Protein AF-A0A831TZ13-F1 (afdb_monomer)

Structure (mmCIF, N/CA/C/O backbone):
data_AF-A0A831TZ13-F1
#
_entry.id   AF-A0A831TZ13-F1
#
loop_
_atom_site.group_PDB
_atom_site.id
_atom_site.type_symbol
_atom_site.label_atom_id
_atom_site.label_alt_id
_atom_site.label_comp_id
_atom_site.label_asym_id
_atom_site.label_entity_id
_atom_site.label_seq_id
_atom_site.pdbx_PDB_ins_code
_atom_site.Cartn_x
_atom_site.Cartn_y
_atom_site.Cartn_z
_atom_site.occupancy
_atom_site.B_iso_or_equiv
_atom_site.auth_seq_id
_atom_site.auth_comp_id
_atom_site.auth_asym_id
_atom_site.auth_atom_id
_atom_site.pdbx_PDB_model_num
ATOM 1 N N . MET A 1 1 ? 38.517 44.666 -29.305 1.00 39.56 1 MET A N 1
ATOM 2 C CA . MET A 1 1 ? 38.404 43.295 -29.849 1.00 39.56 1 MET A CA 1
ATOM 3 C C . MET A 1 1 ? 38.072 42.347 -28.700 1.00 39.56 1 MET A C 1
ATOM 5 O O . MET A 1 1 ? 38.820 42.302 -27.741 1.00 39.56 1 MET A O 1
ATOM 9 N N . ARG A 1 2 ? 36.886 41.727 -28.795 1.00 35.66 2 ARG A N 1
ATOM 10 C CA . ARG A 1 2 ? 36.272 40.605 -28.046 1.00 35.66 2 ARG A CA 1
ATOM 11 C C . ARG A 1 2 ? 36.920 40.108 -26.730 1.00 35.66 2 ARG A C 1
ATOM 13 O O . ARG A 1 2 ? 37.928 39.413 -26.800 1.00 35.66 2 ARG A O 1
ATOM 20 N N . PRO A 1 3 ? 36.230 40.234 -25.580 1.00 43.16 3 PRO A N 1
ATOM 21 C CA . PRO A 1 3 ? 36.210 39.195 -24.559 1.00 43.16 3 PRO A CA 1
ATOM 22 C C . PRO A 1 3 ? 35.012 38.272 -24.828 1.00 43.16 3 PRO A C 1
ATOM 24 O O . PRO A 1 3 ? 33.864 38.707 -24.815 1.00 43.16 3 PRO A O 1
ATOM 27 N N . ALA A 1 4 ? 35.270 37.006 -25.137 1.00 51.56 4 ALA A N 1
ATOM 28 C CA . ALA A 1 4 ? 34.223 36.028 -25.412 1.00 51.56 4 ALA A CA 1
ATOM 29 C C . ALA A 1 4 ? 34.590 34.678 -24.807 1.00 51.56 4 ALA A C 1
ATOM 31 O O . ALA A 1 4 ? 34.876 33.762 -25.558 1.00 51.56 4 ALA A O 1
ATOM 32 N N . ILE A 1 5 ? 34.611 34.555 -23.477 1.00 47.44 5 ILE A N 1
ATOM 33 C CA . ILE A 1 5 ? 34.518 33.250 -22.800 1.00 47.44 5 ILE A CA 1
ATOM 34 C C . ILE A 1 5 ? 33.784 33.456 -21.466 1.00 47.44 5 ILE A C 1
ATOM 36 O O . ILE A 1 5 ? 34.359 33.413 -20.384 1.00 47.44 5 ILE A O 1
ATOM 40 N N . LEU A 1 6 ? 32.490 33.750 -21.560 1.00 50.41 6 LEU A N 1
ATOM 41 C CA . LEU A 1 6 ? 31.531 33.547 -20.480 1.00 50.41 6 LEU A CA 1
ATOM 42 C C . LEU A 1 6 ? 30.497 32.565 -21.033 1.00 50.41 6 LEU A C 1
ATOM 44 O O . LEU A 1 6 ? 30.126 32.686 -22.201 1.00 50.41 6 LEU A O 1
ATOM 48 N N . THR A 1 7 ? 29.993 31.665 -20.190 1.00 50.78 7 THR A N 1
ATOM 49 C CA . THR A 1 7 ? 28.995 30.619 -20.501 1.00 50.78 7 THR A CA 1
ATOM 50 C C . THR A 1 7 ? 29.598 29.343 -21.093 1.00 50.78 7 THR A C 1
ATOM 52 O O . THR A 1 7 ? 29.834 29.279 -22.286 1.00 50.78 7 THR A O 1
ATOM 55 N N . VAL A 1 8 ? 29.875 28.342 -20.247 1.00 46.72 8 VAL A N 1
ATOM 56 C CA . VAL A 1 8 ? 29.370 26.947 -20.308 1.00 46.72 8 VAL A CA 1
ATOM 57 C C . VAL A 1 8 ? 30.036 26.186 -19.147 1.00 46.72 8 VAL A C 1
ATOM 59 O O . VAL A 1 8 ? 31.033 25.498 -19.316 1.00 46.72 8 VAL A O 1
ATOM 62 N N . LEU A 1 9 ? 29.498 26.330 -17.937 1.00 42.00 9 LEU A N 1
ATOM 63 C CA . LEU A 1 9 ? 29.725 25.397 -16.819 1.00 42.00 9 LEU A CA 1
ATOM 64 C C . LEU A 1 9 ? 28.385 25.172 -16.100 1.00 42.00 9 LEU A C 1
ATOM 66 O O . LEU A 1 9 ? 28.260 25.276 -14.887 1.00 42.00 9 LEU A O 1
ATOM 70 N N . LEU A 1 10 ? 27.343 24.920 -16.896 1.00 50.06 10 LEU A N 1
ATOM 71 C CA . LEU A 1 10 ? 26.001 24.570 -16.433 1.00 50.06 10 LEU A CA 1
ATOM 72 C C . LEU A 1 10 ? 25.511 23.345 -17.209 1.00 50.06 10 LEU A C 1
ATOM 74 O O . LEU A 1 10 ? 24.569 23.429 -17.984 1.00 50.06 10 LEU A O 1
ATOM 78 N N . ALA A 1 11 ? 26.207 22.220 -17.071 1.00 48.88 11 ALA A N 1
ATOM 79 C CA . ALA A 1 11 ? 25.733 20.927 -17.560 1.00 48.88 11 ALA A CA 1
ATOM 80 C C . ALA A 1 11 ? 26.621 19.815 -16.999 1.00 48.88 11 ALA A C 1
ATOM 82 O O . AL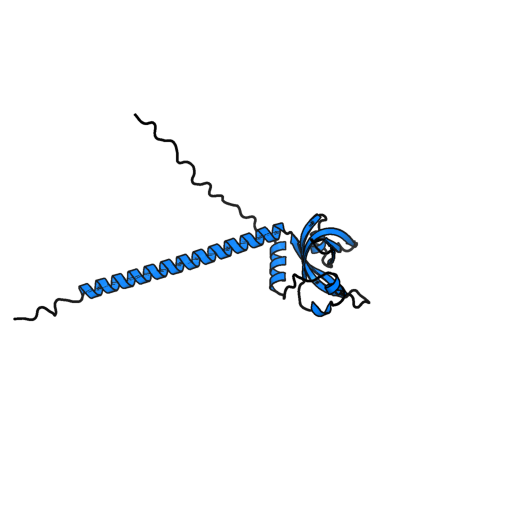A A 1 11 ? 27.514 19.363 -17.698 1.00 48.88 11 ALA A O 1
ATOM 83 N N . LEU A 1 12 ? 26.424 19.434 -15.732 1.00 46.62 12 LEU A N 1
ATOM 84 C CA . LEU A 1 12 ? 26.559 18.050 -15.233 1.00 46.62 12 LEU A CA 1
ATOM 85 C C . LEU A 1 12 ? 26.333 17.986 -13.709 1.00 46.62 12 LEU A C 1
ATOM 87 O O . LEU A 1 12 ? 27.066 17.336 -12.971 1.00 46.62 12 LEU A O 1
ATOM 91 N N . ALA A 1 13 ? 25.264 18.610 -13.208 1.00 43.34 13 ALA A N 1
ATOM 92 C CA . ALA A 1 13 ? 24.656 18.109 -11.980 1.00 43.34 13 ALA A CA 1
ATOM 93 C C . ALA A 1 13 ? 23.874 16.842 -12.359 1.00 43.34 13 ALA A C 1
ATOM 95 O O . ALA A 1 13 ? 22.651 16.855 -12.476 1.00 43.34 13 ALA A O 1
ATOM 96 N N . ILE A 1 14 ? 24.595 15.747 -12.628 1.00 48.97 14 ILE A N 1
ATOM 97 C CA . ILE A 1 14 ? 24.016 14.410 -12.518 1.00 48.97 14 ILE A CA 1
ATOM 98 C C . ILE A 1 14 ? 23.726 14.289 -11.032 1.00 48.97 14 ILE A C 1
ATOM 100 O O . ILE A 1 14 ? 24.602 13.957 -10.237 1.00 48.97 14 ILE A O 1
ATOM 104 N N . ALA A 1 15 ? 22.510 14.669 -10.652 1.00 47.75 15 ALA A N 1
ATOM 105 C CA . ALA A 1 15 ? 21.942 14.300 -9.380 1.00 47.75 15 ALA A CA 1
ATOM 106 C C . ALA A 1 15 ? 21.898 12.772 -9.379 1.00 47.75 15 ALA A C 1
ATOM 108 O O . ALA A 1 15 ? 20.916 12.158 -9.797 1.00 47.75 15 ALA A O 1
ATOM 109 N N . ALA A 1 16 ? 22.999 12.157 -8.946 1.00 44.94 16 ALA A N 1
ATOM 110 C CA . ALA A 1 16 ? 22.991 10.845 -8.343 1.00 44.94 16 ALA A CA 1
ATOM 111 C C . ALA A 1 16 ? 22.114 10.993 -7.100 1.00 44.94 16 ALA A C 1
ATOM 113 O O . ALA A 1 16 ? 22.582 11.219 -5.988 1.00 44.94 16 ALA A O 1
ATOM 114 N N . SER A 1 17 ? 20.805 10.976 -7.330 1.00 49.59 17 SER A N 1
ATOM 115 C CA . SER A 1 17 ? 19.821 10.718 -6.308 1.00 49.59 17 SER A CA 1
ATOM 116 C C . SER A 1 17 ? 20.167 9.313 -5.853 1.00 49.59 17 SER A C 1
ATOM 118 O O . SER A 1 17 ? 19.846 8.331 -6.520 1.00 49.59 17 SER A O 1
ATOM 120 N N . ALA A 1 18 ? 20.947 9.229 -4.776 1.00 52.16 18 ALA A N 1
ATOM 121 C CA . ALA A 1 18 ? 21.058 8.025 -3.984 1.00 52.16 18 ALA A CA 1
ATOM 122 C C . ALA A 1 18 ? 19.626 7.715 -3.542 1.00 52.16 18 ALA A C 1
ATOM 124 O O . ALA A 1 18 ? 19.127 8.279 -2.571 1.00 52.16 18 ALA A O 1
ATOM 125 N N . GLY A 1 19 ? 18.912 6.952 -4.370 1.00 57.06 19 GLY A N 1
ATOM 126 C CA . GLY A 1 19 ? 17.541 6.567 -4.109 1.00 57.06 19 GLY A CA 1
ATOM 127 C C . GLY A 1 19 ? 17.572 5.762 -2.830 1.00 57.06 19 GLY A C 1
ATOM 128 O O . GLY A 1 19 ? 18.217 4.715 -2.789 1.00 57.06 19 GLY A O 1
ATOM 129 N N . ALA A 1 20 ? 16.948 6.287 -1.778 1.00 66.06 20 ALA A N 1
ATOM 130 C CA . ALA A 1 20 ? 16.755 5.528 -0.560 1.00 66.06 20 ALA A CA 1
ATOM 131 C C . ALA A 1 20 ? 16.099 4.196 -0.945 1.00 66.06 20 ALA A C 1
ATOM 133 O O . ALA A 1 20 ? 15.097 4.183 -1.666 1.00 66.06 20 ALA A O 1
ATOM 134 N N . ALA A 1 21 ? 16.712 3.086 -0.533 1.00 74.62 21 ALA A N 1
ATOM 135 C CA . ALA A 1 21 ? 16.133 1.774 -0.763 1.00 74.62 21 ALA A CA 1
ATOM 136 C C . ALA A 1 21 ? 14.752 1.712 -0.082 1.00 74.62 21 ALA A C 1
ATOM 138 O O . ALA A 1 21 ? 14.586 2.308 0.989 1.00 74.62 21 ALA A O 1
ATOM 139 N N . PRO A 1 22 ? 13.759 1.031 -0.679 1.00 81.19 22 PRO A N 1
ATOM 140 C CA . PRO A 1 22 ? 12.456 0.886 -0.049 1.00 81.19 22 PRO A CA 1
ATOM 141 C C . PRO A 1 22 ? 12.571 0.219 1.328 1.00 81.19 22 PRO A C 1
ATOM 143 O O . PRO A 1 22 ? 13.389 -0.675 1.533 1.00 81.19 22 PRO A O 1
ATOM 146 N N . SER A 1 23 ? 11.748 0.663 2.279 1.00 90.00 23 SER A N 1
ATOM 147 C CA . SER A 1 23 ? 11.692 0.063 3.615 1.00 90.00 23 SER A CA 1
ATOM 148 C C . SER A 1 23 ? 11.120 -1.363 3.552 1.00 90.00 23 SER A C 1
ATOM 150 O O . SER A 1 23 ? 10.147 -1.582 2.819 1.00 90.00 23 SER A O 1
ATOM 152 N N . PRO A 1 24 ? 11.624 -2.317 4.364 1.00 90.75 24 PRO A N 1
ATOM 153 C CA . PRO A 1 24 ? 11.028 -3.649 4.498 1.00 90.75 24 PRO A CA 1
ATOM 154 C C . PRO A 1 24 ? 9.529 -3.621 4.842 1.00 90.75 24 PRO A C 1
ATOM 156 O O . PRO A 1 24 ? 8.780 -4.505 4.423 1.00 90.75 24 PRO A O 1
ATOM 159 N N . ASN A 1 25 ? 9.066 -2.593 5.563 1.00 92.19 25 ASN A N 1
ATOM 160 C CA . ASN A 1 25 ? 7.649 -2.431 5.901 1.00 92.19 25 ASN A CA 1
ATOM 161 C C . ASN A 1 25 ? 6.810 -2.100 4.663 1.00 92.19 25 ASN A C 1
ATOM 163 O O . ASN A 1 25 ? 5.756 -2.700 4.459 1.00 92.19 25 ASN A O 1
ATOM 167 N N . ALA A 1 26 ? 7.303 -1.216 3.788 1.00 94.88 26 ALA A N 1
ATOM 168 C CA . ALA A 1 26 ? 6.636 -0.904 2.525 1.00 94.88 26 ALA A CA 1
ATOM 169 C C . ALA A 1 26 ? 6.581 -2.121 1.591 1.00 94.88 26 ALA A C 1
ATOM 171 O O . ALA A 1 26 ? 5.561 -2.355 0.941 1.00 94.88 26 ALA A O 1
ATOM 172 N N . GLU A 1 27 ? 7.638 -2.937 1.558 1.00 94.50 27 GLU A N 1
ATOM 173 C CA . GLU A 1 27 ? 7.639 -4.192 0.799 1.00 94.50 27 GLU A CA 1
ATOM 174 C C . GLU A 1 27 ? 6.612 -5.189 1.344 1.00 94.50 27 GLU A C 1
ATOM 176 O O . GLU A 1 27 ? 5.818 -5.736 0.572 1.00 94.50 27 GLU A O 1
ATOM 181 N N . ARG A 1 28 ? 6.571 -5.388 2.669 1.00 94.81 28 ARG A N 1
ATOM 182 C CA . ARG A 1 28 ? 5.589 -6.259 3.333 1.00 94.81 28 ARG A CA 1
ATOM 183 C C . ARG A 1 28 ? 4.163 -5.773 3.070 1.00 94.81 28 ARG A C 1
ATOM 185 O O . ARG A 1 28 ? 3.314 -6.565 2.660 1.00 94.81 28 ARG A O 1
ATOM 192 N N . TYR A 1 29 ? 3.920 -4.474 3.229 1.00 97.19 29 TYR A N 1
ATOM 193 C CA . TYR A 1 29 ? 2.644 -3.829 2.927 1.00 97.19 29 TYR A CA 1
ATOM 194 C C . TYR A 1 29 ? 2.220 -4.067 1.474 1.00 97.19 29 TYR A C 1
ATOM 196 O O . TYR A 1 29 ? 1.120 -4.559 1.212 1.00 97.19 29 TYR A O 1
ATOM 204 N N . ALA A 1 30 ? 3.102 -3.778 0.514 1.00 96.31 30 ALA A N 1
ATOM 205 C CA . ALA A 1 30 ? 2.815 -3.943 -0.906 1.00 96.31 30 ALA A CA 1
ATOM 206 C C . ALA A 1 30 ? 2.563 -5.410 -1.283 1.00 96.31 30 ALA A C 1
ATOM 208 O O . ALA A 1 30 ? 1.663 -5.690 -2.079 1.00 96.31 30 ALA A O 1
ATOM 209 N N . ALA A 1 31 ? 3.313 -6.346 -0.696 1.00 96.12 31 ALA A N 1
ATOM 210 C CA . ALA A 1 31 ? 3.133 -7.775 -0.920 1.00 96.12 31 ALA A CA 1
ATOM 211 C C . ALA A 1 31 ? 1.775 -8.272 -0.406 1.00 96.12 31 ALA A C 1
ATOM 213 O O . ALA A 1 31 ? 1.111 -9.045 -1.096 1.00 96.12 31 ALA A O 1
ATOM 214 N N . VAL A 1 32 ? 1.332 -7.818 0.772 1.00 96.56 32 VAL A N 1
ATOM 215 C CA . VAL A 1 32 ? 0.005 -8.162 1.314 1.00 96.56 32 VAL A CA 1
ATOM 216 C C . VAL A 1 32 ? -1.101 -7.548 0.456 1.00 96.56 32 VAL A C 1
ATOM 218 O O . VAL A 1 32 ? -2.031 -8.256 0.066 1.00 96.56 32 VAL A O 1
ATOM 221 N N . ARG A 1 33 ? -0.964 -6.270 0.078 1.00 96.50 33 ARG A N 1
ATOM 222 C CA . ARG A 1 33 ? -1.933 -5.546 -0.762 1.00 96.50 33 ARG A CA 1
ATOM 223 C C . ARG A 1 33 ? -2.213 -6.237 -2.097 1.00 96.50 33 ARG A C 1
ATOM 225 O O . ARG A 1 33 ? -3.330 -6.168 -2.589 1.00 96.50 33 ARG A O 1
ATOM 232 N N . GLN A 1 34 ? -1.213 -6.888 -2.693 1.00 95.56 34 GLN A N 1
ATOM 233 C CA . GLN A 1 34 ? -1.345 -7.558 -3.995 1.00 95.56 34 GLN A CA 1
ATOM 234 C C . GLN A 1 34 ? -2.024 -8.934 -3.922 1.00 95.56 34 GLN A C 1
ATOM 236 O O . GLN A 1 34 ? -2.435 -9.458 -4.954 1.00 95.56 34 GLN A O 1
ATOM 241 N N . ARG A 1 35 ? -2.126 -9.542 -2.733 1.00 95.06 35 ARG A N 1
ATOM 242 C CA . ARG A 1 35 ? -2.632 -10.917 -2.571 1.00 95.06 35 ARG A CA 1
ATOM 243 C C . ARG A 1 35 ? -4.151 -11.013 -2.468 1.00 95.06 35 ARG A C 1
ATOM 245 O O . ARG A 1 35 ? -4.692 -12.080 -2.737 1.00 95.06 35 ARG A O 1
ATOM 252 N N . TYR A 1 36 ? -4.825 -9.936 -2.074 1.00 94.00 36 TYR A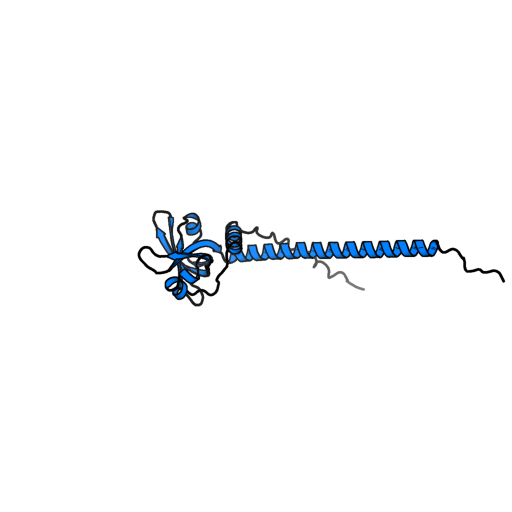 N 1
ATOM 253 C CA . TYR A 1 36 ? -6.249 -9.953 -1.742 1.00 94.00 36 TYR A CA 1
ATOM 254 C C . TYR A 1 36 ? -7.001 -8.804 -2.423 1.00 94.00 36 TYR A C 1
ATOM 256 O O . TYR A 1 36 ? -6.406 -7.754 -2.674 1.00 94.00 36 TYR A O 1
ATOM 264 N N . PRO A 1 37 ? -8.313 -8.956 -2.691 1.00 96.25 37 PRO A N 1
ATOM 265 C CA . PRO A 1 37 ? -9.147 -7.846 -3.133 1.00 96.25 37 PRO A CA 1
ATOM 266 C C . PRO A 1 37 ? -9.128 -6.705 -2.113 1.00 96.25 37 PRO A C 1
ATOM 268 O O . PRO A 1 37 ? -9.225 -6.940 -0.908 1.00 96.25 37 PRO A O 1
ATOM 271 N N . LEU A 1 38 ? -9.033 -5.475 -2.610 1.00 97.12 38 LEU A N 1
ATOM 272 C CA . LEU A 1 38 ? -8.890 -4.274 -1.796 1.00 97.12 38 LEU A CA 1
ATOM 273 C C . LEU A 1 38 ? -10.176 -3.446 -1.811 1.00 97.12 38 LEU A C 1
ATOM 275 O O . LEU A 1 38 ? -10.748 -3.215 -2.875 1.00 97.12 38 LEU A O 1
ATOM 279 N N . VAL A 1 39 ? -10.588 -2.963 -0.643 1.00 96.19 39 VAL A N 1
ATOM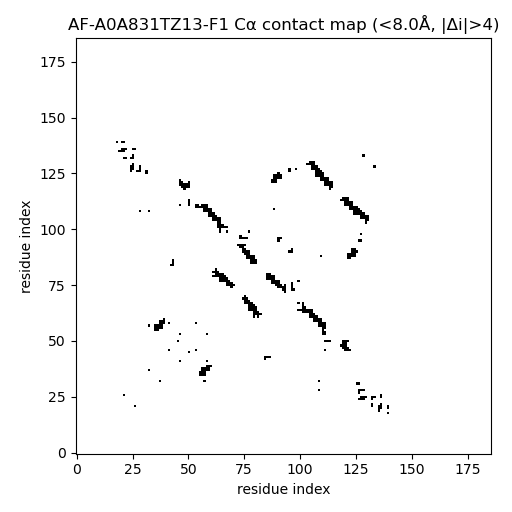 280 C CA . VAL A 1 39 ? -11.688 -2.014 -0.453 1.00 96.19 39 VAL A CA 1
ATOM 281 C C . VAL A 1 39 ? -11.107 -0.717 0.103 1.00 96.19 39 VAL A C 1
ATOM 283 O O . VAL A 1 39 ? -10.459 -0.723 1.150 1.00 96.19 39 VAL A O 1
ATOM 286 N N . THR A 1 40 ? -11.318 0.390 -0.607 1.00 91.25 40 THR A N 1
ATOM 287 C CA . THR A 1 40 ? -10.736 1.708 -0.277 1.00 91.25 40 THR A CA 1
ATOM 288 C C . THR A 1 40 ? -11.773 2.739 0.166 1.00 91.25 40 THR A C 1
ATOM 290 O O . THR A 1 40 ? -11.412 3.821 0.612 1.00 91.25 40 THR A O 1
ATOM 293 N N . ASP A 1 41 ? -13.055 2.425 0.016 1.00 92.25 41 ASP A N 1
ATOM 294 C CA . ASP A 1 41 ? -14.214 3.294 0.244 1.00 92.25 41 ASP A CA 1
ATOM 295 C C . ASP A 1 41 ? -15.115 2.794 1.387 1.00 92.25 41 ASP A C 1
ATOM 297 O O . ASP A 1 41 ? -16.249 3.244 1.546 1.00 92.25 41 ASP A O 1
ATOM 301 N N . ALA A 1 42 ? -14.608 1.872 2.210 1.00 94.75 42 ALA A N 1
ATOM 302 C CA . ALA A 1 42 ? -15.302 1.427 3.410 1.00 94.75 42 ALA A CA 1
ATOM 303 C C . ALA A 1 42 ? -15.487 2.590 4.398 1.00 94.75 42 ALA A C 1
ATOM 305 O O . ALA A 1 42 ? -14.635 3.473 4.511 1.00 94.75 42 ALA A O 1
ATOM 306 N N . THR A 1 43 ? -16.564 2.541 5.181 1.00 96.44 43 THR A N 1
ATOM 307 C CA . THR A 1 43 ? -16.778 3.427 6.334 1.00 96.44 43 THR A CA 1
ATOM 308 C C . THR A 1 43 ? -16.691 2.623 7.636 1.00 96.44 43 THR A C 1
ATOM 310 O O . THR A 1 43 ? -16.975 1.419 7.618 1.00 96.44 43 THR A O 1
ATOM 313 N N . PRO A 1 44 ? -16.342 3.246 8.781 1.00 96.50 44 PRO A N 1
ATOM 314 C CA . PRO A 1 44 ? -16.308 2.540 10.064 1.00 96.50 44 PRO A CA 1
ATOM 315 C C . PRO A 1 44 ? -17.654 1.894 10.411 1.00 96.50 44 PRO A C 1
ATOM 317 O O . PRO A 1 44 ? -17.698 0.759 10.876 1.00 96.50 44 PRO A O 1
ATOM 320 N N . ASP A 1 45 ? -18.752 2.596 10.120 1.00 96.69 45 ASP A N 1
ATOM 321 C CA . ASP A 1 45 ? -20.112 2.110 10.356 1.00 96.69 45 ASP A CA 1
ATOM 322 C C . ASP A 1 45 ? -20.439 0.868 9.515 1.00 96.69 45 ASP A C 1
ATOM 324 O O . ASP A 1 45 ? -20.972 -0.112 10.034 1.00 96.69 45 ASP A O 1
ATOM 328 N N . ALA A 1 46 ? -20.046 0.848 8.236 1.00 96.69 46 ALA A N 1
ATOM 329 C CA . ALA A 1 46 ? -20.244 -0.322 7.385 1.00 96.69 46 ALA A CA 1
ATOM 330 C C . ALA A 1 46 ? -19.448 -1.533 7.888 1.00 96.69 46 ALA A C 1
ATOM 332 O O . ALA A 1 46 ? -19.982 -2.641 7.917 1.00 96.69 46 ALA A O 1
ATOM 333 N N . VAL A 1 47 ? -18.199 -1.327 8.323 1.00 96.88 47 VAL A N 1
ATOM 334 C CA . VAL A 1 47 ? -17.374 -2.398 8.906 1.00 96.88 47 VAL A CA 1
ATOM 335 C C . VAL A 1 47 ? -18.015 -2.948 10.179 1.00 96.88 47 VAL A C 1
ATOM 337 O O . VAL A 1 47 ? -18.093 -4.165 10.339 1.00 96.88 47 VAL A O 1
ATOM 340 N N . ALA A 1 48 ? -18.518 -2.072 11.051 1.00 96.06 48 ALA A N 1
ATOM 341 C CA . ALA A 1 48 ? -19.137 -2.468 12.311 1.00 96.06 48 ALA A CA 1
ATOM 342 C C . ALA A 1 48 ? -20.469 -3.212 12.111 1.00 96.06 48 ALA A C 1
ATOM 344 O O . ALA A 1 48 ? -20.710 -4.218 12.776 1.00 96.06 48 ALA A O 1
ATOM 345 N N . THR A 1 49 ? -21.326 -2.738 11.202 1.00 96.69 49 THR A N 1
ATOM 346 C CA . THR A 1 49 ? -22.710 -3.228 11.045 1.00 96.69 49 THR A CA 1
ATOM 347 C C . THR A 1 49 ? -22.865 -4.338 10.009 1.00 96.69 49 THR A C 1
ATOM 349 O O . THR A 1 49 ? -23.789 -5.145 10.109 1.00 96.69 49 THR A O 1
ATOM 352 N N . ARG A 1 50 ? -21.981 -4.401 9.005 1.00 96.00 50 ARG A N 1
ATOM 353 C CA . ARG A 1 50 ? -22.050 -5.361 7.890 1.00 96.00 50 ARG A CA 1
ATOM 354 C C . ARG A 1 50 ? -20.701 -6.056 7.643 1.00 96.00 50 ARG A C 1
ATOM 356 O O . ARG A 1 50 ? -20.234 -6.097 6.503 1.00 96.00 50 ARG A O 1
ATOM 363 N N . PRO A 1 51 ? -20.075 -6.678 8.665 1.00 95.56 51 PRO A N 1
ATOM 364 C CA . PRO A 1 51 ? -18.742 -7.276 8.528 1.00 95.56 51 PRO A CA 1
ATOM 365 C C . PRO A 1 51 ? -18.657 -8.368 7.450 1.00 95.56 51 PRO A C 1
ATOM 367 O O . PRO A 1 51 ? -17.610 -8.555 6.833 1.00 95.56 51 PRO A O 1
ATOM 370 N N . GLY A 1 52 ? -19.768 -9.064 7.175 1.00 94.88 52 GLY A N 1
ATOM 371 C CA . GLY A 1 52 ? -19.829 -10.112 6.152 1.00 94.88 52 GLY A CA 1
ATOM 372 C C . GLY A 1 52 ? -19.523 -9.628 4.728 1.00 94.88 52 GLY A C 1
ATOM 373 O O . GLY A 1 52 ? -19.009 -10.404 3.928 1.00 94.88 52 GLY A O 1
ATOM 374 N N . GLU A 1 53 ? -19.758 -8.349 4.410 1.00 95.50 53 GLU A N 1
ATOM 375 C CA . GLU A 1 53 ? -19.463 -7.785 3.080 1.00 95.50 53 GLU A CA 1
ATOM 376 C C . GLU A 1 53 ?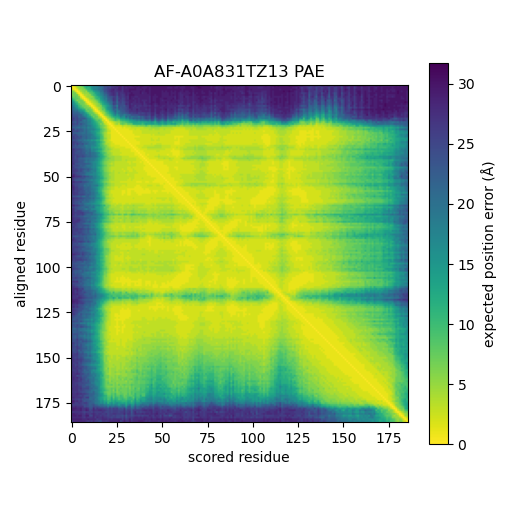 -17.955 -7.679 2.791 1.00 95.50 53 GLU A C 1
ATOM 378 O O . GLU A 1 53 ? -17.536 -7.587 1.628 1.00 95.50 53 GLU A O 1
ATOM 383 N N . PHE A 1 54 ? -17.140 -7.729 3.846 1.00 96.62 54 PHE A N 1
ATOM 384 C CA . PHE A 1 54 ? -15.685 -7.593 3.802 1.00 96.62 54 PHE A CA 1
ATOM 385 C C . PHE A 1 54 ? -14.955 -8.937 3.930 1.00 96.62 54 PHE A C 1
ATOM 387 O O . PHE A 1 54 ? -13.724 -8.970 3.911 1.00 96.62 54 PHE A O 1
ATOM 394 N N . ALA A 1 55 ? -15.685 -10.053 4.026 1.00 93.50 55 ALA A N 1
ATOM 395 C CA . ALA A 1 55 ? -15.090 -11.380 4.135 1.00 93.50 55 ALA A CA 1
ATOM 396 C C . ALA A 1 55 ? -14.155 -11.676 2.945 1.00 93.50 55 ALA A C 1
ATOM 398 O O . ALA A 1 55 ? -14.535 -11.533 1.782 1.00 93.50 55 ALA A O 1
ATOM 399 N N . GLY A 1 56 ? -12.916 -12.082 3.247 1.00 93.44 56 GLY A N 1
ATOM 400 C CA . GLY A 1 56 ? -11.888 -12.382 2.243 1.00 93.44 56 GLY A CA 1
ATOM 401 C C . GLY A 1 56 ? -11.295 -11.159 1.526 1.00 93.44 56 GLY A C 1
ATOM 402 O O . GLY A 1 56 ? -10.575 -11.334 0.543 1.00 93.44 56 GLY A O 1
ATOM 403 N N . LYS A 1 57 ? -11.586 -9.938 1.991 1.00 97.19 57 LYS A N 1
ATOM 404 C CA . LYS A 1 57 ? -11.067 -8.680 1.434 1.00 97.19 57 LYS A CA 1
ATOM 405 C C . LYS A 1 57 ? -10.174 -7.963 2.445 1.00 97.19 57 LYS A C 1
ATOM 407 O O . LYS A 1 57 ? -10.257 -8.204 3.649 1.00 97.19 57 LYS A O 1
ATOM 412 N N . LEU A 1 58 ? -9.348 -7.052 1.944 1.00 98.06 58 LEU A N 1
ATOM 413 C CA . LEU A 1 58 ? -8.606 -6.093 2.755 1.00 98.06 58 LEU A CA 1
ATOM 414 C C . LEU A 1 58 ? -9.284 -4.728 2.711 1.00 98.06 58 LEU A C 1
ATOM 416 O O . LEU A 1 58 ? -9.663 -4.258 1.641 1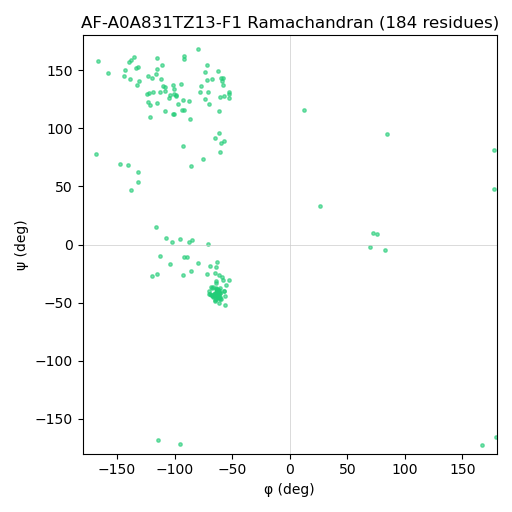.00 98.06 58 LEU A O 1
ATOM 420 N N . VAL A 1 59 ? -9.373 -4.074 3.863 1.00 98.06 59 VAL A N 1
ATOM 421 C CA . VAL A 1 59 ? -9.736 -2.660 3.977 1.00 98.06 59 VAL A CA 1
ATOM 422 C C . VAL A 1 59 ? -8.444 -1.856 4.094 1.00 98.06 59 VAL A C 1
ATOM 424 O O . VAL A 1 59 ? -7.648 -2.102 5.001 1.00 98.06 59 VAL A O 1
ATOM 427 N N . GLU A 1 60 ? -8.218 -0.922 3.168 1.00 97.62 60 GLU A N 1
ATOM 428 C CA . GLU A 1 60 ? -7.106 0.031 3.254 1.00 97.62 60 GLU A CA 1
ATOM 429 C C . GLU A 1 60 ? -7.574 1.309 3.941 1.00 97.62 60 GLU A C 1
ATOM 431 O O . GLU A 1 60 ? -8.504 1.972 3.482 1.00 97.62 60 GLU A O 1
ATOM 436 N N . ILE A 1 61 ? -6.888 1.684 5.015 1.00 96.75 61 ILE A N 1
ATOM 437 C CA . ILE A 1 61 ? -7.160 2.906 5.764 1.00 96.75 61 ILE A CA 1
ATOM 438 C C . ILE A 1 61 ? -5.919 3.782 5.710 1.00 96.75 61 ILE A C 1
ATOM 440 O O . ILE A 1 61 ? -4.806 3.327 5.972 1.00 96.75 61 ILE A O 1
ATOM 444 N N . ARG A 1 62 ? -6.108 5.055 5.368 1.00 96.81 62 ARG A N 1
ATOM 445 C CA . ARG A 1 62 ? -5.038 6.055 5.335 1.00 96.81 62 ARG A CA 1
ATOM 446 C C . ARG A 1 62 ? -5.386 7.206 6.247 1.00 96.81 62 ARG A C 1
ATOM 448 O O . ARG A 1 62 ? -6.485 7.745 6.138 1.00 96.81 62 ARG A O 1
ATOM 455 N N . GLY A 1 63 ? -4.461 7.593 7.109 1.00 97.25 63 GLY A N 1
ATOM 456 C CA . GLY A 1 63 ? -4.689 8.703 8.021 1.00 97.25 63 GLY A CA 1
ATOM 457 C C . GLY A 1 63 ? -3.656 8.788 9.127 1.00 97.25 63 GLY A C 1
ATOM 458 O O . GLY A 1 63 ? -2.641 8.093 9.116 1.00 97.25 63 GLY A O 1
ATOM 459 N N . THR A 1 64 ? -3.914 9.682 10.067 1.00 98.25 64 THR A N 1
ATOM 460 C CA . THR A 1 64 ? -2.995 10.019 11.148 1.00 98.25 64 THR A CA 1
ATOM 461 C C . THR A 1 64 ? -3.411 9.317 12.430 1.00 98.25 64 THR A C 1
ATOM 463 O O . THR A 1 64 ? -4.585 9.333 12.802 1.00 98.25 64 THR A O 1
ATOM 466 N N . VAL A 1 65 ? -2.450 8.713 13.122 1.00 98.12 65 VAL A N 1
ATOM 467 C CA . VAL A 1 65 ? -2.691 8.079 14.420 1.00 98.12 65 VAL A CA 1
ATOM 468 C C . VAL A 1 65 ? -2.957 9.156 15.467 1.00 98.12 65 VAL A C 1
ATOM 470 O O . VAL A 1 65 ? -2.102 10.005 15.718 1.00 98.12 65 VAL A O 1
ATOM 473 N N . THR A 1 66 ? -4.127 9.118 16.099 1.00 98.06 66 THR A N 1
ATOM 474 C CA . THR A 1 66 ? -4.531 10.092 17.129 1.00 98.06 66 THR A CA 1
ATOM 475 C C . THR A 1 66 ? -4.456 9.535 18.545 1.00 98.06 66 THR A C 1
ATOM 477 O O . THR A 1 66 ? -4.420 10.305 19.501 1.00 98.06 66 THR A O 1
ATOM 480 N N . GLY A 1 67 ? -4.395 8.213 18.699 1.00 97.12 67 GLY A N 1
ATOM 481 C CA . GLY A 1 67 ? -4.272 7.569 20.001 1.00 97.12 67 GLY A CA 1
ATOM 482 C C . GLY A 1 67 ? -3.903 6.098 19.883 1.00 97.12 67 GLY A C 1
ATOM 483 O O . GLY A 1 67 ? -4.140 5.471 18.853 1.00 97.12 67 GLY A O 1
ATOM 484 N N . THR A 1 68 ? -3.328 5.555 20.949 1.00 97.00 68 THR A N 1
ATOM 485 C CA . THR A 1 68 ? -2.904 4.155 21.049 1.00 97.00 68 THR A CA 1
ATOM 486 C C . THR A 1 68 ? -3.251 3.614 22.431 1.00 97.00 68 THR A C 1
ATOM 488 O O . THR A 1 68 ? -3.092 4.318 23.428 1.00 97.00 68 THR A O 1
ATOM 491 N N . SER A 1 69 ? -3.672 2.358 22.503 1.00 96.88 69 SER A N 1
ATOM 492 C CA . SER A 1 69 ? -3.832 1.590 23.734 1.00 96.88 69 SER A CA 1
ATOM 493 C C . SER A 1 69 ? -2.949 0.354 23.634 1.00 96.88 69 SER A C 1
ATOM 495 O O . SER A 1 69 ? -3.097 -0.432 22.702 1.00 96.88 69 SER A O 1
ATOM 497 N N . LEU A 1 70 ? -2.006 0.208 24.563 1.00 96.31 70 LEU A N 1
ATOM 498 C CA . LEU A 1 70 ? -1.065 -0.908 24.595 1.00 96.31 70 LEU A CA 1
ATOM 499 C C . LEU A 1 70 ? -1.425 -1.843 25.750 1.00 96.31 70 LEU A C 1
ATOM 501 O O . LEU A 1 70 ? -1.635 -1.394 26.879 1.00 96.31 70 LEU A O 1
ATOM 505 N N . ARG A 1 71 ? -1.483 -3.142 25.467 1.00 95.38 71 ARG A N 1
ATOM 506 C CA . ARG A 1 71 ? -1.635 -4.204 26.462 1.00 95.38 71 ARG A CA 1
ATOM 507 C C . ARG A 1 71 ? -0.258 -4.699 26.911 1.00 95.38 71 ARG A C 1
ATOM 509 O O . ARG A 1 71 ? 0.752 -4.502 26.241 1.00 95.38 71 ARG A O 1
ATOM 516 N N . ASN A 1 72 ? -0.219 -5.379 28.055 1.00 94.06 72 ASN A N 1
ATOM 517 C CA . ASN A 1 72 ? 1.032 -5.862 28.656 1.00 94.06 72 ASN A CA 1
ATOM 518 C C . ASN A 1 72 ? 1.773 -6.909 27.802 1.00 94.06 72 ASN A C 1
ATOM 520 O O . ASN A 1 72 ? 2.959 -7.135 28.015 1.00 94.06 72 ASN A O 1
ATOM 524 N N . ASP A 1 73 ? 1.085 -7.552 26.858 1.00 92.75 73 ASP A N 1
ATOM 525 C CA . ASP A 1 73 ? 1.642 -8.534 25.920 1.00 92.75 73 ASP A CA 1
ATOM 526 C C . ASP A 1 73 ? 2.212 -7.898 24.636 1.00 92.75 73 ASP A C 1
ATOM 528 O O . ASP A 1 73 ? 2.672 -8.609 23.745 1.00 92.75 73 ASP A O 1
ATOM 532 N N . GLY A 1 74 ? 2.194 -6.565 24.531 1.00 91.38 74 GLY A N 1
ATOM 533 C CA . GLY A 1 74 ? 2.650 -5.828 23.354 1.00 91.38 74 GLY A CA 1
ATOM 534 C C . GLY A 1 74 ? 1.609 -5.724 22.235 1.00 91.38 74 GLY A C 1
ATOM 535 O O . GLY A 1 74 ? 1.850 -5.014 21.261 1.00 91.38 74 GLY A O 1
ATOM 536 N N . THR A 1 75 ? 0.450 -6.375 22.371 1.00 94.75 75 THR A N 1
ATOM 537 C CA . THR A 1 75 ? -0.702 -6.166 21.485 1.00 94.75 75 THR A CA 1
ATOM 538 C C . THR A 1 75 ? -1.446 -4.899 21.881 1.00 94.75 75 THR A C 1
ATOM 540 O O . THR A 1 75 ? -1.213 -4.316 22.944 1.00 94.75 75 THR A O 1
ATOM 543 N N . GLY A 1 76 ? -2.359 -4.432 21.042 1.00 96.06 76 GLY A N 1
ATOM 544 C CA . GLY A 1 76 ? -3.077 -3.214 21.366 1.00 96.06 76 GLY A CA 1
ATOM 545 C C . GLY A 1 76 ? -4.073 -2.796 20.315 1.00 96.06 76 GLY A C 1
ATOM 546 O O . GLY A 1 76 ? -4.416 -3.549 19.410 1.00 96.06 76 GLY A O 1
ATOM 547 N N . SER A 1 77 ? -4.519 -1.560 20.442 1.00 96.88 77 SER A N 1
ATOM 548 C CA . SER A 1 77 ? -5.351 -0.909 19.450 1.00 96.88 77 SER A CA 1
ATOM 549 C C . SER A 1 77 ? -4.905 0.522 19.239 1.00 96.88 77 SER A C 1
ATOM 551 O O . SER A 1 77 ? -4.231 1.127 20.078 1.00 96.88 77 SER A O 1
ATOM 553 N N . PHE A 1 78 ? -5.261 1.084 18.096 1.00 97.62 78 PHE A N 1
ATOM 554 C CA . PHE A 1 78 ? -5.019 2.491 17.829 1.00 97.62 78 PHE A CA 1
ATOM 555 C C . PHE A 1 78 ? -6.195 3.134 17.117 1.00 97.62 78 PHE A C 1
ATOM 557 O O . PHE A 1 78 ? -7.009 2.478 16.462 1.00 97.62 78 PHE A O 1
ATOM 564 N N . LEU A 1 79 ? -6.263 4.450 17.276 1.00 97.81 79 LEU A N 1
ATOM 565 C CA . LEU A 1 79 ? -7.204 5.310 16.591 1.00 97.81 79 LEU A CA 1
ATOM 566 C C . LEU A 1 79 ? -6.498 5.984 15.427 1.00 97.81 79 LEU A C 1
ATOM 568 O O . LEU A 1 79 ? -5.434 6.582 15.596 1.00 97.81 79 LEU A O 1
ATOM 572 N N . LEU A 1 80 ? -7.106 5.897 14.252 1.00 97.44 80 LEU A N 1
ATOM 573 C CA . LEU A 1 80 ? -6.602 6.506 13.035 1.00 97.44 80 LEU A CA 1
ATOM 574 C C . LEU A 1 80 ? -7.668 7.438 12.463 1.00 97.44 80 LEU A C 1
ATOM 576 O O . LEU A 1 80 ? -8.797 7.034 12.197 1.00 97.44 80 LEU A O 1
ATOM 580 N N . MET A 1 81 ? -7.308 8.704 12.299 1.00 97.31 81 MET A N 1
ATOM 581 C CA . MET A 1 81 ? -8.187 9.753 11.800 1.00 97.31 81 MET A CA 1
ATOM 582 C C . MET A 1 81 ? -7.837 10.072 10.350 1.00 97.31 81 MET A C 1
ATOM 584 O O . MET A 1 81 ? -6.678 10.346 10.031 1.00 97.31 81 MET A O 1
ATOM 588 N N . ASN A 1 82 ? -8.835 10.066 9.474 1.00 94.69 82 ASN A N 1
ATOM 589 C CA . ASN A 1 82 ? -8.714 10.611 8.125 1.00 94.69 82 ASN A CA 1
ATOM 590 C C . ASN A 1 82 ? -9.628 11.843 7.971 1.00 94.69 82 ASN A C 1
ATOM 592 O O . ASN A 1 82 ? -10.128 12.376 8.957 1.00 94.69 82 ASN A O 1
ATOM 596 N N . GLN A 1 83 ? -9.827 12.335 6.747 1.00 92.50 83 GLN A N 1
ATOM 597 C CA . GLN A 1 83 ? -10.629 13.545 6.512 1.00 92.50 83 GLN A CA 1
ATOM 598 C C . GLN A 1 83 ? -12.113 13.397 6.886 1.00 92.50 83 GLN A C 1
ATOM 600 O O . GLN A 1 83 ? -12.777 14.400 7.133 1.00 92.50 83 GLN A O 1
ATOM 605 N N . THR A 1 84 ? -12.645 12.173 6.890 1.00 93.25 84 THR A N 1
ATOM 606 C CA . THR A 1 84 ? -14.085 11.903 7.008 1.00 93.25 84 THR A CA 1
ATOM 607 C C . THR A 1 84 ? -14.449 11.066 8.228 1.00 93.25 84 THR A C 1
ATOM 609 O O . THR A 1 84 ? -15.574 11.152 8.721 1.00 93.25 84 THR A O 1
ATOM 612 N N . HIS A 1 85 ? -13.529 10.240 8.714 1.00 96.25 85 HIS A N 1
ATOM 613 C CA . HIS A 1 85 ? -13.813 9.159 9.641 1.00 96.25 85 HIS A CA 1
ATOM 614 C C . HIS A 1 85 ? -12.686 8.965 10.656 1.00 96.25 85 HIS A C 1
ATOM 616 O O . HIS A 1 85 ? -11.498 9.061 10.337 1.00 96.25 85 HIS A O 1
ATOM 622 N N . GLN A 1 86 ? -13.093 8.595 11.869 1.00 96.88 86 GLN A N 1
ATOM 623 C CA . GLN A 1 86 ? -12.214 8.024 12.877 1.00 96.88 86 GLN A CA 1
ATOM 624 C C . GLN A 1 86 ? -12.362 6.502 12.858 1.00 96.88 86 GLN A C 1
ATOM 626 O O . GLN A 1 86 ? -13.470 5.972 12.934 1.00 96.88 86 GLN A O 1
ATOM 631 N N . TRP A 1 87 ? -11.236 5.813 12.776 1.00 97.50 87 TRP A N 1
ATOM 632 C CA . TRP A 1 87 ? -11.134 4.364 12.723 1.00 97.50 87 TRP A CA 1
ATOM 633 C C . TRP A 1 87 ? -10.504 3.844 14.006 1.00 97.50 87 TRP A C 1
ATOM 635 O O . TRP A 1 87 ? -9.570 4.458 14.517 1.00 97.50 87 TRP A O 1
ATOM 645 N N . ALA A 1 88 ? -10.983 2.707 14.498 1.00 97.00 88 ALA A N 1
ATOM 646 C CA . ALA A 1 88 ? -10.319 1.932 15.538 1.00 97.00 88 ALA A CA 1
ATOM 647 C C . ALA A 1 88 ? -9.850 0.613 14.924 1.00 97.00 88 ALA A C 1
ATOM 649 O O . ALA A 1 88 ? -10.626 -0.048 14.232 1.00 97.00 88 ALA A O 1
ATOM 650 N N . ALA A 1 89 ? -8.590 0.253 15.147 1.00 97.38 89 ALA A N 1
ATOM 651 C CA . ALA A 1 89 ? -8.018 -0.986 14.641 1.00 97.38 89 ALA A CA 1
ATOM 652 C C . ALA A 1 89 ? -7.255 -1.719 15.745 1.00 97.38 89 ALA A C 1
ATOM 654 O O . ALA A 1 89 ? -6.525 -1.101 16.520 1.00 97.38 89 ALA A O 1
ATOM 655 N N . GLU A 1 90 ? -7.438 -3.034 15.799 1.00 97.12 90 GLU A N 1
ATOM 656 C CA . GLU A 1 90 ? -6.779 -3.944 16.729 1.00 97.12 90 GLU A CA 1
ATOM 657 C C . GLU A 1 90 ? -5.529 -4.540 16.079 1.00 97.12 90 GLU A C 1
ATOM 659 O O . GLU A 1 90 ? -5.529 -4.949 14.913 1.00 97.12 90 GLU A O 1
ATOM 664 N N . VAL A 1 91 ? -4.458 -4.617 16.859 1.00 97.12 91 VAL A N 1
ATOM 665 C CA . VAL A 1 91 ? -3.155 -5.132 16.456 1.00 97.12 91 VAL A CA 1
ATOM 666 C C . VAL A 1 91 ? -2.798 -6.291 17.370 1.00 97.12 91 VAL A C 1
ATOM 668 O O . VAL A 1 91 ? -2.505 -6.104 18.549 1.00 97.12 91 VAL A O 1
ATOM 671 N N . THR A 1 92 ? -2.812 -7.498 16.817 1.00 95.69 92 THR A N 1
ATOM 672 C CA . THR A 1 92 ? -2.464 -8.732 17.539 1.00 95.69 92 THR A CA 1
ATOM 673 C C . THR A 1 92 ? -0.984 -9.091 17.422 1.00 95.69 92 THR A C 1
ATOM 675 O O . THR A 1 92 ? -0.524 -9.991 18.114 1.00 95.69 92 THR A O 1
ATOM 678 N N . ASP A 1 93 ? -0.247 -8.421 16.534 1.00 95.81 93 ASP A N 1
ATOM 679 C CA . ASP A 1 93 ? 1.188 -8.610 16.328 1.00 95.81 93 ASP A CA 1
ATOM 680 C C . ASP A 1 93 ? 1.974 -7.484 17.032 1.00 95.81 93 ASP A C 1
ATOM 682 O O . ASP A 1 93 ? 1.896 -6.327 16.599 1.00 95.81 93 ASP A O 1
ATOM 686 N N . PRO A 1 94 ? 2.745 -7.787 18.094 1.00 95.25 94 PRO A N 1
ATOM 687 C CA . PRO A 1 94 ? 3.553 -6.792 18.794 1.00 95.25 94 PRO A CA 1
ATOM 688 C C . PRO A 1 94 ? 4.563 -6.064 17.897 1.00 95.25 94 PRO A C 1
ATOM 690 O O . PRO A 1 94 ? 4.845 -4.887 18.133 1.00 95.25 94 PRO A O 1
ATOM 693 N N . GLU A 1 95 ? 5.088 -6.713 16.848 1.00 94.81 95 GLU A N 1
ATOM 694 C CA . GLU A 1 95 ? 6.008 -6.066 15.904 1.00 94.81 95 GLU A CA 1
ATOM 695 C C . GLU A 1 95 ? 5.306 -4.978 15.091 1.00 94.81 95 GLU A C 1
ATOM 697 O O . GLU A 1 95 ? 5.896 -3.932 14.817 1.00 94.81 95 GLU A O 1
ATOM 702 N N . LEU A 1 96 ? 4.047 -5.206 14.705 1.00 94.75 96 LEU A N 1
ATOM 703 C CA . LEU A 1 96 ? 3.236 -4.192 14.031 1.00 94.75 96 LEU A CA 1
ATOM 704 C C . LEU A 1 96 ? 2.865 -3.073 15.001 1.00 94.75 96 LEU A C 1
ATOM 706 O O . LEU A 1 96 ? 2.933 -1.904 14.629 1.00 94.75 96 LEU A O 1
ATOM 710 N N . MET A 1 97 ? 2.532 -3.402 16.252 1.00 96.00 97 MET A N 1
ATOM 711 C CA . MET A 1 97 ? 2.188 -2.389 17.252 1.00 96.00 97 MET A CA 1
ATOM 712 C C . MET A 1 97 ? 3.381 -1.470 17.553 1.00 96.00 97 MET A C 1
ATOM 714 O O . MET A 1 97 ? 3.208 -0.259 17.667 1.00 96.00 97 MET A O 1
ATOM 718 N N . GLY A 1 98 ? 4.604 -2.012 17.575 1.00 93.75 98 GLY A N 1
ATOM 719 C CA . GLY A 1 98 ? 5.840 -1.235 17.724 1.00 93.75 98 GLY A CA 1
ATOM 720 C C . GLY A 1 98 ? 6.118 -0.238 16.588 1.00 93.75 98 GLY A C 1
ATOM 721 O O . GLY A 1 98 ? 6.938 0.661 16.759 1.00 93.75 98 GLY A O 1
ATOM 722 N N . GLN A 1 99 ? 5.431 -0.359 15.446 1.00 92.88 99 GLN A N 1
ATOM 723 C CA . GLN A 1 99 ? 5.528 0.579 14.317 1.00 92.88 99 GLN A CA 1
ATOM 724 C C . GLN A 1 99 ? 4.523 1.736 14.421 1.00 92.88 99 GLN A C 1
ATOM 726 O O . GLN A 1 99 ? 4.603 2.700 13.657 1.00 92.88 99 GLN A O 1
ATOM 731 N N . VAL A 1 100 ? 3.562 1.654 15.345 1.00 95.06 100 VAL A N 1
ATOM 732 C CA . VAL A 1 100 ? 2.506 2.654 15.505 1.00 95.06 100 VAL A CA 1
ATOM 733 C C . VAL A 1 100 ? 2.994 3.773 16.418 1.00 95.06 100 VAL A C 1
ATOM 735 O O . VAL A 1 100 ? 3.094 3.614 17.632 1.00 95.06 100 VAL A O 1
ATOM 738 N N . ALA A 1 101 ? 3.246 4.941 15.833 1.00 95.00 101 ALA A N 1
ATOM 739 C CA . ALA A 1 101 ? 3.559 6.158 16.572 1.00 95.00 101 ALA A CA 1
ATOM 740 C C . ALA A 1 101 ? 2.407 7.167 16.476 1.00 95.00 101 ALA A C 1
ATOM 742 O O . ALA A 1 101 ? 1.867 7.409 15.395 1.00 95.00 101 ALA A O 1
ATOM 743 N N . VAL A 1 102 ? 2.051 7.793 17.602 1.00 95.75 102 VAL A N 1
ATOM 744 C CA . VAL A 1 102 ? 1.076 8.895 17.624 1.00 95.75 102 VAL A CA 1
ATOM 745 C C . VAL A 1 102 ? 1.571 10.029 16.723 1.00 95.75 102 VAL A C 1
ATOM 747 O O . VAL A 1 102 ? 2.765 10.323 16.677 1.00 95.75 102 VAL A O 1
ATOM 750 N N . SER A 1 103 ? 0.649 10.655 15.994 1.00 96.44 103 SER A N 1
ATOM 751 C CA . SER A 1 103 ? 0.905 11.679 14.973 1.00 96.44 103 SER A CA 1
ATOM 752 C C . SER A 1 103 ? 1.579 11.175 13.690 1.00 96.44 103 SER A C 1
ATOM 754 O O . SER A 1 103 ? 1.748 11.961 12.755 1.00 96.44 103 SER A O 1
ATOM 756 N N . ALA A 1 104 ? 1.927 9.888 13.579 1.00 96.31 104 ALA A N 1
ATOM 757 C CA . ALA A 1 104 ? 2.386 9.327 12.312 1.00 96.31 104 ALA A CA 1
ATOM 758 C C . ALA A 1 104 ? 1.221 9.206 11.323 1.00 96.31 104 ALA A C 1
ATOM 760 O O . ALA A 1 104 ? 0.104 8.840 11.695 1.00 96.31 104 ALA A O 1
ATOM 761 N N . THR A 1 105 ? 1.493 9.491 10.048 1.00 97.62 105 THR A N 1
ATOM 762 C CA . THR A 1 105 ? 0.545 9.223 8.960 1.00 97.62 105 THR A CA 1
ATOM 763 C C . THR A 1 105 ? 0.848 7.856 8.370 1.00 97.62 105 THR A C 1
ATOM 765 O O . THR A 1 105 ? 1.931 7.632 7.822 1.00 97.62 105 THR A O 1
ATOM 768 N N . LEU A 1 106 ? -0.107 6.944 8.512 1.00 97.50 106 LEU A N 1
ATOM 769 C CA . LEU A 1 106 ? 0.026 5.541 8.155 1.00 97.50 106 LEU A CA 1
ATOM 770 C C . LEU A 1 106 ? -0.923 5.177 7.017 1.00 97.50 106 LEU A C 1
ATOM 772 O O . LEU A 1 106 ? -2.024 5.722 6.890 1.00 97.50 106 LEU A O 1
ATOM 776 N N . ARG A 1 107 ? -0.500 4.187 6.236 1.00 97.38 107 ARG A N 1
AT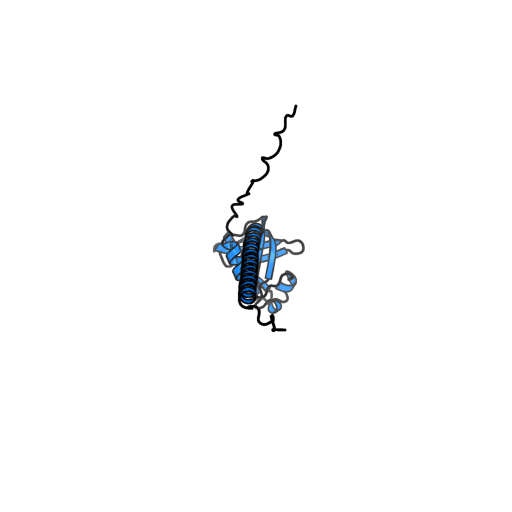OM 777 C CA . ARG A 1 107 ? -1.368 3.333 5.436 1.00 97.38 107 ARG A CA 1
ATOM 778 C C . ARG A 1 107 ? -1.453 1.980 6.132 1.00 97.38 107 ARG A C 1
ATOM 780 O O . ARG A 1 107 ? -0.431 1.363 6.438 1.00 97.38 107 ARG A O 1
ATOM 787 N N . VAL A 1 108 ? -2.669 1.531 6.399 1.00 97.81 108 VAL A N 1
ATOM 788 C CA . VAL A 1 108 ? -2.946 0.324 7.177 1.00 97.81 108 VAL A CA 1
ATOM 789 C C . VAL A 1 108 ? -3.817 -0.602 6.344 1.00 97.81 108 VAL A C 1
ATOM 791 O O . VAL A 1 108 ? -4.839 -0.176 5.808 1.00 97.81 108 VAL A O 1
ATOM 794 N N . LEU A 1 109 ? -3.411 -1.866 6.238 1.00 98.38 109 LEU A N 1
ATOM 795 C CA . LEU A 1 109 ? -4.250 -2.930 5.698 1.00 98.38 109 LEU A CA 1
ATOM 796 C C . LEU A 1 109 ? -4.860 -3.697 6.857 1.00 98.38 109 LEU A C 1
ATOM 798 O O . LEU A 1 109 ? -4.142 -4.182 7.735 1.00 98.38 109 LEU A O 1
ATOM 802 N N . CYS A 1 110 ? -6.178 -3.837 6.816 1.00 98.31 110 CYS A N 1
ATOM 803 C CA . CYS A 1 110 ? -6.945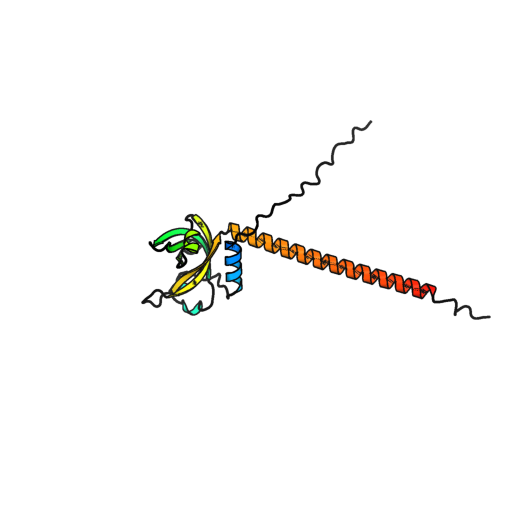 -4.558 7.813 1.00 98.31 110 CYS A CA 1
ATOM 804 C C . CYS A 1 110 ? -7.756 -5.674 7.163 1.00 98.31 110 CYS A C 1
ATOM 806 O O . CYS A 1 110 ? -8.294 -5.517 6.066 1.00 98.31 110 CYS A O 1
ATOM 808 N N . THR A 1 111 ? -7.904 -6.779 7.881 1.00 97.81 111 THR A N 1
ATOM 809 C CA . THR A 1 111 ? -9.025 -7.702 7.679 1.00 97.81 111 THR A CA 1
ATOM 810 C C . THR A 1 111 ? -10.163 -7.313 8.614 1.00 97.81 111 THR A C 1
ATOM 812 O O . THR A 1 111 ? -9.949 -6.602 9.598 1.00 97.81 111 THR A O 1
ATOM 815 N N . VAL A 1 112 ? -11.381 -7.750 8.304 1.00 97.25 112 VAL A N 1
ATOM 816 C CA . VAL A 1 112 ? -12.533 -7.541 9.185 1.00 97.25 112 VAL A CA 1
ATOM 817 C C . VAL A 1 112 ? -12.797 -8.828 9.959 1.00 97.25 112 VAL A C 1
ATOM 819 O O . VAL A 1 112 ? -13.169 -9.848 9.378 1.00 97.25 112 VAL A O 1
ATOM 822 N N . GLY A 1 113 ? -12.563 -8.773 11.267 1.00 93.88 113 GLY A N 1
ATOM 823 C CA . GLY A 1 113 ? -12.936 -9.802 12.229 1.00 93.88 113 GLY A CA 1
ATOM 824 C C . GLY A 1 113 ? -14.275 -9.492 12.895 1.00 93.88 113 GLY A C 1
ATOM 825 O O . GLY A 1 113 ? -14.969 -8.544 12.526 1.00 93.88 113 GLY A O 1
ATOM 826 N N . ARG A 1 114 ? -14.625 -10.283 13.908 1.00 92.06 114 ARG A N 1
ATOM 827 C CA . ARG A 1 114 ? -15.765 -10.025 14.795 1.00 92.06 114 ARG A CA 1
ATOM 828 C C . ARG A 1 114 ? -15.272 -9.787 16.213 1.00 92.06 114 ARG A C 1
ATOM 830 O O . ARG A 1 114 ? -14.273 -10.377 16.613 1.00 92.06 114 ARG A O 1
ATOM 837 N N . VAL A 1 115 ? -15.972 -8.933 16.951 1.00 87.12 115 VAL A N 1
ATOM 838 C CA . VAL A 1 115 ? -15.740 -8.766 18.390 1.00 87.12 115 VAL A CA 1
ATOM 839 C C . VAL A 1 115 ? -16.401 -9.925 19.131 1.00 87.12 115 VAL A C 1
ATOM 841 O O . VAL A 1 115 ? -17.574 -10.223 18.891 1.00 87.12 115 VAL A O 1
ATOM 844 N N . ASP A 1 116 ? -15.659 -10.559 20.036 1.00 85.19 116 ASP A N 1
ATOM 845 C CA . ASP A 1 116 ? -16.131 -11.711 20.803 1.00 85.19 116 ASP A CA 1
ATOM 846 C C . ASP A 1 116 ? -17.462 -11.428 21.507 1.00 85.19 116 ASP A C 1
ATOM 848 O O . ASP A 1 116 ? -17.645 -10.413 22.180 1.00 85.19 116 ASP A O 1
ATOM 852 N N . GLY A 1 117 ? -18.411 -12.352 21.342 1.00 84.69 117 GLY A N 1
ATOM 853 C CA . GLY A 1 117 ? -19.743 -12.237 21.934 1.00 84.69 117 GLY A CA 1
ATOM 854 C C . GLY A 1 117 ? -20.674 -11.238 21.240 1.00 84.69 117 GLY A C 1
ATOM 855 O O . GLY A 1 117 ? -21.759 -10.982 21.761 1.00 84.69 117 GLY A O 1
ATOM 856 N N . THR A 1 118 ? -20.300 -10.690 20.077 1.00 88.31 118 THR A N 1
ATOM 857 C CA . THR A 1 118 ? -21.147 -9.767 19.306 1.00 88.31 118 THR A CA 1
ATOM 858 C C . THR A 1 118 ? -21.152 -10.094 17.808 1.00 88.31 118 THR A C 1
ATOM 860 O O . THR A 1 118 ? -20.248 -10.745 17.284 1.00 88.31 118 THR A O 1
ATOM 863 N N . ASP A 1 119 ? -22.153 -9.582 17.090 1.00 88.69 119 ASP A N 1
ATOM 864 C CA . ASP A 1 119 ? -22.163 -9.570 15.621 1.00 88.69 119 ASP A CA 1
ATOM 865 C C . ASP A 1 119 ? -21.425 -8.359 15.021 1.00 88.69 119 ASP A C 1
ATOM 867 O O . ASP A 1 119 ? -21.413 -8.188 13.800 1.00 88.69 119 ASP A O 1
ATOM 871 N N . GLN A 1 120 ? -20.802 -7.518 15.856 1.00 92.75 120 GLN A N 1
ATOM 872 C CA . GLN A 1 120 ? -20.107 -6.322 15.394 1.00 92.75 120 GLN A CA 1
ATOM 873 C C . GLN A 1 120 ? -18.752 -6.665 14.776 1.00 92.75 120 GLN A C 1
ATOM 875 O O . GLN A 1 120 ? -17.974 -7.466 15.306 1.00 92.75 120 GLN A O 1
ATOM 880 N N . GLY A 1 121 ? -18.469 -6.032 13.640 1.00 95.19 121 GLY A N 1
ATOM 881 C CA . GLY A 1 121 ? -17.174 -6.120 12.983 1.00 95.19 121 GLY A CA 1
ATOM 882 C C . GLY A 1 121 ? -16.091 -5.328 13.707 1.00 95.19 121 GLY A C 1
ATOM 883 O O . GLY A 1 121 ? -16.353 -4.270 14.275 1.00 95.19 121 GLY A O 1
ATOM 884 N N . THR A 1 122 ? -14.855 -5.815 13.634 1.00 96.25 122 THR A N 1
ATOM 885 C CA . THR A 1 122 ? -13.659 -5.090 14.082 1.00 96.25 122 THR A CA 1
ATOM 886 C C . THR A 1 122 ? -12.553 -5.185 13.042 1.00 96.25 122 THR A C 1
ATOM 888 O O . THR A 1 122 ? -12.483 -6.150 12.280 1.00 96.25 122 THR A O 1
ATOM 891 N N . LEU A 1 123 ? -11.686 -4.180 12.993 1.00 97.81 123 LEU A N 1
ATOM 892 C CA . LEU A 1 123 ? -10.537 -4.166 12.099 1.00 97.81 123 LEU A CA 1
ATOM 893 C C . LEU A 1 123 ? -9.354 -4.848 12.769 1.00 97.81 123 LEU A C 1
ATOM 895 O O . LEU A 1 123 ? -8.912 -4.421 13.830 1.00 97.81 123 LEU A O 1
ATOM 899 N N . LEU A 1 124 ? -8.822 -5.872 12.112 1.00 97.62 124 LEU A N 1
ATOM 900 C CA . LEU A 1 124 ? -7.623 -6.586 12.528 1.00 97.62 124 LEU A CA 1
ATOM 901 C C . LEU A 1 124 ? -6.488 -6.228 11.574 1.00 97.62 124 LEU A C 1
ATOM 903 O O . LEU A 1 124 ? -6.555 -6.528 10.376 1.00 97.62 124 LEU A O 1
ATOM 907 N N . VAL A 1 125 ? -5.461 -5.564 12.091 1.00 97.94 125 VAL A N 1
ATOM 908 C CA . VAL A 1 125 ? -4.341 -5.068 11.288 1.00 97.94 125 VAL A CA 1
ATOM 909 C C . VAL A 1 125 ? -3.470 -6.222 10.803 1.00 97.94 125 VAL A C 1
ATOM 911 O O . VAL A 1 125 ? -3.059 -7.074 11.586 1.00 97.94 125 VAL A O 1
ATOM 914 N N . VAL A 1 126 ? -3.158 -6.221 9.505 1.00 97.69 126 VAL A N 1
ATOM 915 C CA . VAL A 1 126 ? -2.293 -7.233 8.870 1.00 97.69 126 VAL A CA 1
ATOM 916 C C . VAL A 1 126 ? -0.992 -6.660 8.318 1.00 97.69 126 VAL A C 1
ATOM 918 O O . VAL A 1 126 ? -0.014 -7.390 8.173 1.00 97.69 126 VAL A O 1
ATOM 921 N N . ALA A 1 127 ? -0.961 -5.369 7.986 1.00 97.88 127 ALA A N 1
ATOM 922 C CA . ALA A 1 127 ? 0.256 -4.684 7.568 1.00 97.88 127 ALA A CA 1
ATOM 923 C C . ALA A 1 127 ? 0.134 -3.175 7.782 1.00 97.88 127 ALA A C 1
ATOM 925 O O . ALA A 1 127 ? -0.943 -2.595 7.619 1.00 97.88 127 ALA A O 1
ATOM 926 N N . ILE A 1 128 ? 1.264 -2.545 8.090 1.00 97.56 128 ILE A N 1
ATOM 927 C CA . ILE A 1 128 ? 1.393 -1.107 8.304 1.00 97.56 128 ILE A CA 1
ATOM 928 C C . ILE A 1 128 ? 2.578 -0.615 7.477 1.00 97.56 128 ILE A C 1
ATOM 930 O O . ILE A 1 128 ? 3.603 -1.288 7.383 1.00 97.56 128 ILE A O 1
ATOM 934 N N . ALA A 1 129 ? 2.432 0.557 6.873 1.00 97.50 129 ALA A N 1
ATOM 935 C CA . ALA A 1 129 ? 3.548 1.335 6.359 1.00 97.50 129 ALA A CA 1
ATOM 936 C C . ALA A 1 129 ? 3.264 2.819 6.591 1.00 97.50 129 ALA A C 1
ATOM 938 O O . ALA A 1 129 ? 2.108 3.252 6.587 1.00 97.50 129 ALA A O 1
ATOM 939 N N . THR A 1 130 ? 4.302 3.622 6.779 1.00 96.81 130 THR A N 1
ATOM 940 C CA . THR A 1 130 ? 4.132 5.077 6.778 1.00 96.81 130 THR A CA 1
ATOM 941 C C . THR A 1 130 ? 3.854 5.578 5.360 1.00 96.81 130 THR A C 1
ATOM 943 O O . THR A 1 130 ? 4.250 4.967 4.362 1.00 96.81 130 THR A O 1
ATOM 946 N N . GLU A 1 131 ? 3.175 6.720 5.255 1.00 94.81 131 GLU A N 1
ATOM 947 C CA . GLU A 1 131 ? 2.915 7.360 3.960 1.00 94.81 131 GLU A CA 1
ATOM 948 C C . GLU A 1 131 ? 4.220 7.647 3.195 1.00 94.81 131 GLU A C 1
ATOM 950 O O . GLU A 1 131 ? 4.297 7.413 1.989 1.00 94.81 131 GLU A O 1
ATOM 955 N N . SER A 1 132 ? 5.267 8.090 3.896 1.00 93.75 132 SER A N 1
ATOM 956 C CA . SER A 1 132 ? 6.574 8.391 3.305 1.00 93.75 132 SER A CA 1
ATOM 957 C C . SER A 1 132 ? 7.292 7.144 2.784 1.00 93.75 132 SER A C 1
ATOM 959 O O . SER A 1 132 ? 7.825 7.171 1.676 1.00 93.75 132 SER A O 1
ATOM 961 N N . GLU A 1 133 ? 7.283 6.033 3.527 1.00 94.38 133 GLU A N 1
ATOM 962 C CA . GLU A 1 133 ? 7.867 4.768 3.059 1.00 94.38 133 GLU A CA 1
ATOM 963 C C . GLU A 1 133 ? 7.179 4.272 1.782 1.00 94.38 133 GLU A C 1
ATOM 965 O O . GLU A 1 133 ? 7.849 3.833 0.843 1.00 94.38 133 GLU A O 1
ATOM 970 N N . MET A 1 134 ? 5.849 4.386 1.720 1.00 95.50 134 MET A N 1
ATOM 971 C CA . MET A 1 134 ? 5.090 3.985 0.537 1.00 95.50 134 MET A CA 1
ATOM 972 C C . MET A 1 134 ? 5.359 4.885 -0.666 1.00 95.50 134 MET A C 1
ATOM 974 O O . MET A 1 134 ? 5.460 4.370 -1.776 1.00 95.50 134 MET A O 1
ATOM 978 N N . GLN A 1 135 ? 5.549 6.191 -0.470 1.00 93.69 135 GLN A N 1
ATOM 979 C CA . GLN A 1 135 ? 5.944 7.101 -1.551 1.00 93.69 135 GLN A CA 1
ATOM 980 C C . GLN A 1 135 ? 7.315 6.739 -2.134 1.00 93.69 135 GLN A C 1
ATOM 982 O O . GLN A 1 135 ? 7.475 6.702 -3.355 1.00 93.69 135 GLN A O 1
ATOM 987 N N . VAL A 1 136 ? 8.294 6.424 -1.278 1.00 93.75 136 VAL A N 1
ATOM 988 C CA . VAL A 1 136 ? 9.626 5.975 -1.720 1.00 93.75 136 VAL A CA 1
ATOM 989 C C . VAL A 1 136 ? 9.519 4.662 -2.498 1.00 93.75 136 VAL A C 1
ATOM 991 O O . VAL A 1 136 ? 10.096 4.540 -3.580 1.00 93.75 136 VAL A O 1
ATOM 994 N N . TRP A 1 137 ? 8.744 3.699 -1.993 1.00 93.81 137 TRP A N 1
ATOM 995 C CA . TRP A 1 137 ? 8.529 2.416 -2.664 1.00 93.81 137 TRP A CA 1
ATOM 996 C C . TRP A 1 137 ? 7.834 2.580 -4.026 1.00 93.81 137 TRP A C 1
ATOM 998 O O . TRP A 1 137 ? 8.275 2.005 -5.024 1.00 93.81 137 TRP A O 1
ATOM 1008 N N . GLU A 1 138 ? 6.780 3.399 -4.102 1.00 93.88 138 GLU A N 1
ATOM 1009 C CA . GLU A 1 138 ? 6.039 3.676 -5.339 1.00 93.88 138 GLU A CA 1
ATOM 1010 C C . GLU A 1 138 ? 6.931 4.363 -6.384 1.00 93.88 138 GLU A C 1
ATOM 1012 O O . GLU A 1 138 ? 6.933 3.956 -7.550 1.00 93.88 138 GLU A O 1
ATOM 1017 N N . ALA A 1 139 ? 7.744 5.337 -5.964 1.00 92.56 139 ALA A N 1
ATOM 1018 C CA . ALA A 1 139 ? 8.702 6.018 -6.831 1.00 92.56 139 ALA A CA 1
ATOM 1019 C C . ALA A 1 139 ? 9.796 5.070 -7.349 1.00 92.56 139 ALA A C 1
ATOM 1021 O O . ALA A 1 139 ? 10.126 5.101 -8.536 1.00 92.56 139 ALA A O 1
ATOM 1022 N N . ALA A 1 140 ? 10.328 4.193 -6.492 1.00 91.31 140 ALA A N 1
ATOM 1023 C CA . ALA A 1 140 ? 11.323 3.198 -6.890 1.00 91.31 140 ALA A CA 1
ATOM 1024 C C . ALA A 1 140 ? 10.758 2.217 -7.931 1.00 91.31 140 ALA A C 1
ATOM 1026 O O . ALA A 1 140 ? 11.400 1.956 -8.951 1.00 91.31 140 ALA A O 1
ATOM 1027 N N . ARG A 1 141 ? 9.528 1.729 -7.722 1.00 91.56 141 ARG A N 1
ATOM 1028 C CA . ARG A 1 141 ? 8.845 0.829 -8.666 1.00 91.56 141 ARG A CA 1
ATOM 1029 C C . ARG A 1 141 ? 8.512 1.501 -9.988 1.00 91.56 141 ARG A C 1
ATOM 1031 O O . ARG A 1 141 ? 8.596 0.859 -11.033 1.00 91.56 141 ARG A O 1
ATOM 1038 N N . GLU A 1 142 ? 8.144 2.775 -9.965 1.00 90.94 142 GLU A N 1
ATOM 1039 C CA . GLU A 1 142 ? 7.924 3.537 -11.191 1.00 90.94 142 GLU A CA 1
ATOM 1040 C C . GLU A 1 142 ? 9.231 3.746 -11.966 1.00 90.94 142 GLU A C 1
ATOM 1042 O O . GLU A 1 142 ? 9.278 3.496 -13.170 1.00 90.94 142 GLU A O 1
ATOM 1047 N N . ALA A 1 143 ? 10.322 4.097 -11.282 1.00 91.69 143 ALA A N 1
ATOM 1048 C CA . ALA A 1 143 ? 11.633 4.231 -11.912 1.00 91.69 143 ALA A CA 1
ATOM 1049 C C . ALA A 1 143 ? 12.118 2.911 -12.541 1.00 91.69 143 ALA A C 1
ATOM 1051 O O . ALA A 1 143 ? 12.720 2.919 -13.616 1.00 91.69 143 ALA A O 1
ATOM 1052 N N . GLU A 1 144 ? 11.845 1.772 -11.903 1.00 90.88 144 GLU A N 1
ATOM 1053 C CA . GLU A 1 144 ? 12.153 0.447 -12.449 1.00 90.88 144 GLU A CA 1
ATOM 1054 C C . GLU A 1 144 ? 11.346 0.152 -13.722 1.00 90.88 144 GLU A C 1
ATOM 1056 O O . GLU A 1 144 ? 11.938 -0.180 -14.751 1.00 90.88 144 GLU A O 1
ATOM 1061 N N . ARG A 1 145 ? 10.022 0.380 -13.704 1.00 93.12 145 ARG A N 1
ATOM 1062 C 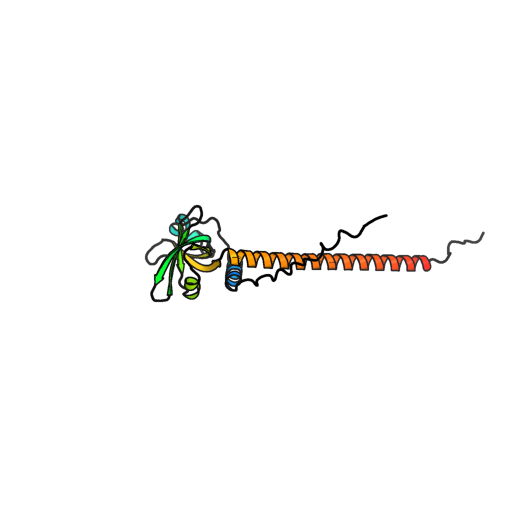CA . ARG A 1 145 ? 9.162 0.236 -14.896 1.00 93.12 145 ARG A CA 1
ATOM 1063 C C . ARG A 1 145 ? 9.653 1.093 -16.059 1.00 93.12 145 ARG A C 1
ATOM 1065 O O . ARG A 1 145 ? 9.764 0.608 -17.183 1.00 93.12 145 ARG A O 1
ATOM 1072 N N . GLN A 1 146 ? 10.017 2.344 -15.789 1.00 94.31 146 GLN A N 1
ATOM 1073 C CA . GLN A 1 146 ? 10.541 3.253 -16.809 1.00 94.31 146 GLN A CA 1
ATOM 1074 C C . GLN A 1 146 ? 11.860 2.754 -17.412 1.00 94.31 146 GLN A C 1
ATOM 1076 O O . GLN A 1 146 ? 12.056 2.849 -18.627 1.00 94.31 146 GLN A O 1
ATOM 1081 N N . ARG A 1 147 ? 12.757 2.185 -16.597 1.00 94.06 147 ARG A N 1
ATOM 1082 C CA . ARG A 1 147 ? 14.013 1.584 -17.080 1.00 94.06 147 ARG A CA 1
ATOM 1083 C C . ARG A 1 147 ? 13.753 0.361 -17.954 1.00 94.06 147 ARG A C 1
ATOM 1085 O O . ARG A 1 147 ? 14.368 0.241 -19.013 1.00 94.06 147 ARG A O 1
ATOM 1092 N N . GLU A 1 148 ? 12.837 -0.516 -17.551 1.00 94.81 148 GLU A N 1
ATOM 1093 C CA . GLU A 1 148 ? 12.457 -1.687 -18.346 1.00 94.81 148 GLU A CA 1
ATOM 1094 C C . GLU A 1 148 ? 11.823 -1.293 -19.682 1.00 94.81 148 GLU A C 1
ATOM 1096 O O . GLU A 1 148 ? 12.190 -1.831 -20.729 1.00 94.81 148 GLU A O 1
ATOM 1101 N N . GLU A 1 149 ? 10.905 -0.327 -19.682 1.00 95.12 149 GLU A N 1
ATOM 1102 C CA . GLU A 1 149 ? 10.295 0.177 -20.911 1.00 95.12 149 GLU A CA 1
ATOM 1103 C C . GLU A 1 149 ? 11.320 0.832 -21.837 1.00 95.12 149 GLU A C 1
ATOM 1105 O O . GLU A 1 149 ? 11.322 0.564 -23.042 1.00 95.12 149 GLU A O 1
ATOM 1110 N N . ALA A 1 150 ? 12.219 1.656 -21.294 1.00 95.31 150 ALA A N 1
ATOM 1111 C CA . ALA A 1 150 ? 13.296 2.268 -22.064 1.00 95.31 150 ALA A CA 1
ATOM 1112 C C . ALA A 1 150 ? 14.217 1.203 -22.679 1.00 95.31 150 ALA A C 1
ATOM 1114 O O . ALA A 1 150 ? 14.562 1.296 -23.860 1.00 95.31 150 ALA A O 1
ATOM 1115 N N . ALA A 1 151 ? 14.552 0.153 -21.922 1.00 96.12 151 ALA A N 1
ATOM 1116 C CA . ALA A 1 151 ? 15.341 -0.972 -22.414 1.00 96.12 151 ALA A CA 1
ATOM 1117 C C . ALA A 1 151 ? 14.613 -1.739 -23.531 1.00 96.12 151 ALA A C 1
ATOM 1119 O O . ALA A 1 151 ? 15.216 -2.033 -24.566 1.00 96.12 151 ALA A O 1
ATOM 1120 N N . ARG A 1 152 ? 13.307 -2.001 -23.378 1.00 96.62 152 ARG A N 1
ATOM 1121 C CA . ARG A 1 152 ? 12.479 -2.652 -24.412 1.00 96.62 152 ARG A CA 1
ATOM 1122 C C . ARG A 1 152 ? 12.417 -1.822 -25.692 1.00 96.62 152 ARG A C 1
ATOM 1124 O O . ARG A 1 152 ? 12.638 -2.363 -26.774 1.00 96.62 152 ARG A O 1
ATOM 1131 N N . ARG A 1 153 ? 12.181 -0.511 -25.583 1.00 96.62 153 ARG A N 1
ATOM 1132 C CA . ARG A 1 153 ? 12.151 0.405 -26.738 1.00 96.62 153 ARG A CA 1
ATOM 1133 C C . ARG A 1 153 ? 13.511 0.469 -27.433 1.00 96.62 153 ARG A C 1
ATOM 1135 O O . ARG A 1 153 ? 13.575 0.384 -28.657 1.00 96.62 153 ARG A O 1
ATOM 1142 N N . ALA A 1 154 ? 14.603 0.547 -26.672 1.00 96.31 154 ALA A N 1
ATOM 1143 C CA . ALA A 1 154 ? 15.954 0.536 -27.229 1.00 96.31 154 ALA A CA 1
ATOM 1144 C C . ALA A 1 154 ? 16.269 -0.782 -27.961 1.00 96.31 154 ALA A C 1
ATOM 1146 O O . ALA A 1 154 ? 16.862 -0.757 -29.039 1.00 96.31 154 ALA A O 1
ATOM 1147 N N . ALA A 1 155 ? 15.843 -1.926 -27.416 1.00 96.50 155 ALA A N 1
ATOM 1148 C CA . ALA A 1 155 ? 16.011 -3.228 -28.059 1.00 96.50 155 ALA A CA 1
ATOM 1149 C C . ALA A 1 155 ? 15.213 -3.334 -29.370 1.00 96.50 155 ALA A C 1
ATOM 1151 O O . ALA A 1 155 ? 15.759 -3.772 -30.383 1.00 96.50 155 ALA A O 1
ATOM 1152 N N . GLN A 1 156 ? 13.960 -2.867 -29.384 1.00 96.94 156 GLN A N 1
ATOM 1153 C CA . GLN A 1 156 ? 13.127 -2.831 -30.592 1.00 96.94 156 GLN A CA 1
ATOM 1154 C C . GLN A 1 156 ? 13.749 -1.958 -31.689 1.00 96.94 156 GLN A C 1
ATOM 1156 O O . GLN A 1 156 ? 13.858 -2.396 -32.832 1.00 96.94 156 GLN A O 1
ATOM 1161 N N . GLN A 1 157 ? 14.237 -0.765 -31.336 1.00 96.81 157 GLN A N 1
ATOM 1162 C CA . GLN A 1 157 ? 14.901 0.131 -32.288 1.00 96.81 157 GLN A CA 1
ATOM 1163 C C . GLN A 1 157 ? 16.182 -0.478 -32.871 1.00 96.81 157 GLN A C 1
ATOM 1165 O O . GLN A 1 157 ? 16.459 -0.306 -34.057 1.00 96.81 157 GLN A O 1
ATOM 1170 N N . ARG A 1 158 ? 16.972 -1.194 -32.058 1.00 96.62 158 ARG A N 1
ATOM 1171 C CA . ARG A 1 158 ? 18.168 -1.906 -32.540 1.00 96.62 158 ARG A CA 1
ATOM 1172 C C . ARG A 1 158 ? 17.793 -3.022 -33.512 1.00 96.62 158 ARG A C 1
ATOM 1174 O O . ARG A 1 158 ? 18.350 -3.070 -34.604 1.00 96.62 158 ARG A O 1
ATOM 1181 N N . ALA A 1 159 ? 16.806 -3.846 -33.163 1.00 97.12 159 ALA A N 1
ATOM 1182 C CA . ALA A 1 159 ? 16.337 -4.932 -34.021 1.00 97.12 159 ALA A CA 1
ATOM 1183 C C . ALA A 1 159 ? 15.786 -4.421 -35.366 1.00 97.12 159 ALA A C 1
ATOM 1185 O O . ALA A 1 159 ? 16.063 -5.002 -36.416 1.00 97.12 159 ALA A O 1
ATOM 1186 N N . GLU A 1 160 ? 15.044 -3.312 -35.358 1.00 97.19 160 GLU A N 1
ATOM 1187 C CA . GLU A 1 160 ? 14.533 -2.695 -36.584 1.00 97.19 160 GLU A CA 1
ATOM 1188 C C . GLU A 1 160 ? 15.660 -2.134 -37.460 1.00 97.19 160 GLU A C 1
ATOM 1190 O O . GLU A 1 160 ? 15.672 -2.375 -38.670 1.00 97.19 160 GLU A O 1
ATOM 1195 N N . ARG A 1 161 ? 16.640 -1.441 -36.863 1.00 97.00 161 ARG A N 1
ATOM 1196 C CA . ARG A 1 161 ? 17.818 -0.942 -37.591 1.00 97.00 161 ARG A CA 1
ATOM 1197 C C . ARG A 1 161 ? 18.598 -2.080 -38.240 1.00 97.00 161 ARG A C 1
ATOM 1199 O O . ARG A 1 161 ? 18.883 -2.005 -39.432 1.00 97.00 161 ARG A O 1
ATOM 1206 N N . GLU A 1 162 ? 18.867 -3.152 -37.500 1.00 96.94 162 GLU A N 1
ATOM 1207 C CA . GLU A 1 162 ? 19.552 -4.333 -38.035 1.00 96.94 162 GLU A CA 1
ATOM 1208 C C . GLU A 1 162 ? 18.765 -4.992 -39.177 1.00 96.94 162 GLU A C 1
ATOM 1210 O O . GLU A 1 162 ? 19.358 -5.414 -40.173 1.00 96.94 162 GLU A O 1
ATOM 1215 N N . ARG A 1 163 ? 17.429 -5.059 -39.077 1.00 97.44 163 ARG A N 1
ATOM 1216 C CA . ARG A 1 163 ? 16.575 -5.577 -40.159 1.00 97.44 163 ARG A CA 1
ATOM 1217 C C . ARG A 1 163 ? 16.717 -4.731 -41.424 1.00 97.44 163 ARG A C 1
ATOM 1219 O O . ARG A 1 163 ? 16.987 -5.283 -42.490 1.00 97.44 163 ARG A O 1
ATOM 1226 N N . LEU A 1 164 ? 16.593 -3.410 -41.300 1.00 96.81 164 LEU A N 1
ATOM 1227 C CA . LEU A 1 164 ? 16.716 -2.480 -42.427 1.00 96.81 164 LEU A CA 1
ATOM 1228 C C . LEU A 1 164 ? 18.112 -2.532 -43.066 1.00 96.81 164 LEU A C 1
ATOM 1230 O O . LEU A 1 164 ? 18.238 -2.484 -44.291 1.00 96.81 164 LEU A O 1
ATOM 1234 N N . GLU A 1 165 ? 19.171 -2.661 -42.267 1.00 96.56 165 GLU A N 1
ATOM 1235 C CA . GLU A 1 165 ? 20.540 -2.813 -42.773 1.00 96.56 165 GLU A CA 1
ATOM 1236 C C . GLU A 1 165 ? 20.729 -4.127 -43.541 1.00 96.56 165 GLU A C 1
ATOM 1238 O O . GLU A 1 165 ? 21.315 -4.122 -44.629 1.00 96.56 165 GLU A O 1
ATOM 1243 N N . ARG A 1 166 ? 20.179 -5.241 -43.039 1.00 95.88 166 ARG A N 1
ATOM 1244 C CA . ARG A 1 166 ? 20.201 -6.537 -43.742 1.00 95.88 166 ARG A CA 1
ATOM 1245 C C . ARG A 1 166 ? 19.442 -6.482 -45.064 1.00 95.88 166 ARG A C 1
ATOM 1247 O O . ARG A 1 166 ? 19.943 -6.989 -46.068 1.00 95.88 166 ARG A O 1
ATOM 1254 N N . GLU A 1 167 ? 18.275 -5.843 -45.090 1.00 95.25 167 GLU A N 1
ATOM 1255 C CA . GLU A 1 167 ? 17.483 -5.651 -46.312 1.00 95.25 167 GLU A CA 1
ATOM 1256 C C . GLU A 1 167 ? 18.241 -4.811 -47.348 1.00 95.25 167 GLU A C 1
ATOM 1258 O O . GLU A 1 167 ? 18.341 -5.206 -48.513 1.00 95.25 167 GLU A O 1
ATOM 1263 N N . ARG A 1 168 ? 18.861 -3.701 -46.923 1.00 95.06 168 ARG A N 1
ATOM 1264 C CA . ARG A 1 168 ? 19.703 -2.861 -47.793 1.00 95.06 168 ARG A CA 1
ATOM 1265 C C . ARG A 1 168 ? 20.905 -3.629 -48.341 1.00 95.06 168 ARG A C 1
ATOM 1267 O O . ARG A 1 168 ? 21.184 -3.551 -49.538 1.00 95.06 168 ARG A O 1
ATOM 1274 N N . ALA A 1 169 ? 21.590 -4.402 -47.499 1.00 94.88 169 ALA A N 1
ATOM 1275 C CA . ALA A 1 169 ? 22.720 -5.228 -47.920 1.00 94.88 169 ALA A CA 1
ATOM 1276 C C . ALA A 1 169 ? 22.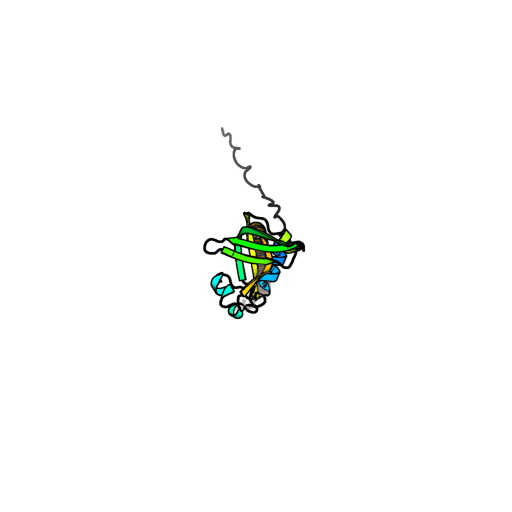298 -6.318 -48.923 1.00 94.88 169 ALA A C 1
ATOM 1278 O O . ALA A 1 169 ? 22.999 -6.557 -49.910 1.00 94.88 169 ALA A O 1
ATOM 1279 N N . ALA A 1 170 ? 21.140 -6.952 -48.716 1.00 93.44 170 ALA A N 1
ATOM 1280 C CA . ALA A 1 170 ? 20.587 -7.941 -49.640 1.00 93.44 170 ALA A CA 1
ATOM 1281 C C . ALA A 1 170 ? 20.189 -7.317 -50.989 1.00 93.44 170 ALA A C 1
ATOM 1283 O O . ALA A 1 170 ? 20.511 -7.875 -52.041 1.00 93.44 170 ALA A O 1
ATOM 1284 N N . ALA A 1 171 ? 19.554 -6.140 -50.978 1.00 91.31 171 ALA A N 1
ATOM 1285 C CA . ALA A 1 171 ? 19.197 -5.404 -52.190 1.00 91.31 171 ALA A CA 1
ATOM 1286 C C . ALA A 1 171 ? 20.438 -5.000 -53.005 1.00 91.31 171 ALA A C 1
ATOM 1288 O O . ALA A 1 171 ? 20.484 -5.228 -54.215 1.00 91.31 171 ALA A O 1
ATOM 1289 N N . ALA A 1 172 ? 21.481 -4.491 -52.340 1.00 91.31 172 ALA A N 1
ATOM 1290 C CA . ALA A 1 172 ? 22.749 -4.137 -52.981 1.00 91.31 172 ALA A CA 1
ATOM 1291 C C . ALA A 1 172 ? 23.483 -5.352 -53.582 1.00 91.31 172 ALA A C 1
ATOM 1293 O O . ALA A 1 172 ? 24.169 -5.231 -54.597 1.00 91.31 172 ALA A O 1
ATOM 1294 N N . ARG A 1 173 ? 23.343 -6.542 -52.981 1.00 89.50 173 ARG A N 1
ATOM 1295 C CA . ARG A 1 173 ? 23.871 -7.790 -53.560 1.00 89.50 173 ARG A CA 1
ATOM 1296 C C . ARG A 1 173 ? 23.091 -8.215 -54.805 1.00 89.50 173 ARG A C 1
ATOM 1298 O O . ARG A 1 173 ? 23.720 -8.586 -55.792 1.00 89.50 173 ARG A O 1
ATOM 1305 N N . ARG A 1 174 ? 21.754 -8.120 -54.788 1.00 86.81 174 ARG A N 1
ATOM 1306 C CA . ARG A 1 174 ? 20.905 -8.450 -55.951 1.00 86.81 174 ARG A CA 1
ATOM 1307 C C . ARG A 1 174 ? 21.193 -7.550 -57.153 1.00 86.81 174 ARG A C 1
ATOM 1309 O O . ARG A 1 174 ? 21.326 -8.068 -58.255 1.00 86.81 174 ARG A O 1
ATOM 1316 N N . SER A 1 175 ? 21.351 -6.240 -56.950 1.00 82.12 175 SER A N 1
ATOM 1317 C CA . SER A 1 175 ? 21.651 -5.311 -58.052 1.00 82.12 175 SER A CA 1
ATOM 1318 C C . SER A 1 175 ? 23.008 -5.582 -58.711 1.00 82.12 175 SER A C 1
ATOM 1320 O O . SER A 1 175 ? 23.136 -5.438 -59.921 1.00 82.12 175 SER A O 1
ATOM 1322 N N . ARG A 1 176 ? 24.009 -6.049 -57.951 1.00 79.12 176 ARG A N 1
ATOM 1323 C CA . ARG A 1 176 ? 25.305 -6.484 -58.507 1.00 79.12 176 ARG A CA 1
ATOM 1324 C C . ARG A 1 176 ? 25.235 -7.811 -59.272 1.00 79.12 176 ARG A C 1
ATOM 1326 O O . ARG A 1 176 ? 26.081 -8.047 -60.124 1.00 79.12 176 ARG A O 1
ATOM 1333 N N . GLN A 1 177 ? 24.266 -8.673 -58.962 1.00 76.69 177 GLN A N 1
ATOM 1334 C CA . GLN A 1 177 ? 24.092 -9.994 -59.578 1.00 76.69 177 GLN A CA 1
ATOM 1335 C C . GLN A 1 177 ? 23.098 -10.014 -60.751 1.00 76.69 177 GLN A C 1
ATOM 1337 O O . GLN A 1 177 ? 22.844 -11.088 -61.285 1.00 76.69 177 GLN A O 1
ATOM 1342 N N . GLN A 1 178 ? 22.555 -8.871 -61.184 1.00 64.06 178 GLN A N 1
ATOM 1343 C CA . GLN A 1 178 ? 21.876 -8.740 -62.480 1.00 64.06 178 GLN A CA 1
ATOM 1344 C C . GLN A 1 178 ? 22.884 -8.266 -63.547 1.00 64.06 178 GLN A C 1
ATOM 1346 O O . GLN A 1 178 ? 22.984 -7.066 -63.808 1.00 64.06 178 GLN A O 1
ATOM 1351 N N . PRO A 1 179 ? 23.668 -9.157 -64.184 1.00 60.28 179 PRO A N 1
ATOM 1352 C CA . PRO A 1 179 ? 24.413 -8.791 -65.375 1.00 60.28 179 PRO A CA 1
ATOM 1353 C C . PRO A 1 179 ? 23.432 -8.665 -66.544 1.00 60.28 179 PRO A C 1
ATOM 1355 O O . PRO A 1 179 ? 22.677 -9.594 -66.805 1.00 60.28 179 PRO A O 1
ATOM 1358 N N . LEU A 1 180 ? 23.438 -7.502 -67.203 1.00 58.50 180 LEU A N 1
ATOM 1359 C CA . LEU A 1 180 ? 23.329 -7.242 -68.654 1.00 58.50 180 LEU A CA 1
ATOM 1360 C C . LEU A 1 180 ? 22.602 -8.264 -69.571 1.00 58.50 180 LEU A C 1
ATOM 1362 O O . LEU A 1 180 ? 22.938 -8.364 -70.746 1.00 58.50 180 LEU A O 1
ATOM 1366 N N . ALA A 1 181 ? 21.566 -8.966 -69.113 1.00 55.19 181 ALA A N 1
ATOM 1367 C CA . ALA A 1 181 ? 20.749 -9.851 -69.949 1.00 55.19 181 ALA A CA 1
ATOM 1368 C C . ALA A 1 181 ? 19.852 -9.075 -70.939 1.00 55.19 181 ALA A C 1
ATOM 1370 O O . ALA A 1 181 ? 19.111 -9.675 -71.708 1.00 55.19 181 ALA A O 1
ATOM 1371 N N . SER A 1 182 ? 19.919 -7.739 -70.938 1.00 56.72 182 SER A N 1
ATOM 1372 C CA . SER A 1 182 ? 19.137 -6.849 -71.801 1.00 56.72 182 SER A CA 1
ATOM 1373 C C . SER A 1 182 ? 19.933 -6.168 -72.919 1.00 56.72 182 SER A C 1
ATOM 1375 O O . SER A 1 182 ? 19.356 -5.375 -73.660 1.00 56.72 182 SER A O 1
ATOM 1377 N N . ARG A 1 183 ? 21.221 -6.483 -73.127 1.00 57.94 183 ARG A N 1
ATOM 1378 C CA . ARG A 1 183 ? 21.899 -6.121 -74.389 1.00 57.94 183 ARG A CA 1
ATOM 1379 C C . ARG A 1 183 ? 21.640 -7.200 -75.440 1.00 57.94 183 ARG A C 1
ATOM 1381 O O . ARG A 1 183 ? 22.531 -7.951 -75.821 1.00 57.94 183 ARG A O 1
ATOM 1388 N N . GLY A 1 184 ? 20.375 -7.284 -75.850 1.00 53.28 184 GLY A N 1
ATOM 1389 C CA . GLY A 1 184 ? 19.957 -8.010 -77.041 1.00 53.28 184 GLY A CA 1
ATOM 1390 C C . GLY A 1 184 ? 20.628 -7.405 -78.270 1.00 53.28 184 GLY A C 1
ATOM 1391 O O . GLY A 1 184 ? 20.596 -6.193 -78.472 1.00 53.28 184 GLY A O 1
ATOM 1392 N N . PHE A 1 185 ? 21.273 -8.287 -79.022 1.00 56.19 185 PHE A N 1
ATOM 1393 C CA . PHE A 1 185 ? 21.859 -8.073 -80.333 1.00 56.19 185 PHE A CA 1
ATOM 1394 C C . PHE A 1 185 ? 20.827 -7.471 -81.300 1.00 56.19 185 PHE A C 1
ATOM 1396 O O . PHE A 1 185 ? 19.731 -8.014 -81.439 1.00 56.19 185 PHE A O 1
ATOM 1403 N N . ALA A 1 186 ? 21.203 -6.389 -81.978 1.00 55.12 186 ALA A N 1
ATOM 1404 C CA . ALA A 1 186 ? 20.623 -5.938 -83.239 1.00 55.12 186 ALA A CA 1
ATOM 1405 C C . ALA A 1 186 ? 21.776 -5.529 -84.158 1.00 55.12 186 ALA A C 1
ATOM 1407 O O . ALA A 1 186 ? 22.724 -4.895 -83.634 1.00 55.12 186 ALA A O 1
#

Sequence (186 aa):
MRPAILTVLLALAIAASAGAAPSPNAERYAAVRQRYPLVTDATPDAVATRPGEFAGKLVEIRGTVTGTSLRNDGTGSFLLMNQTHQWAAEVTDPELMGQVAVSATLRVLCTVGRVDGTDQGTLLVVAIATESEMQVWEAAREAERQREEAARRAAQQRAERERLERERAAAARRSRQQPLASRGFA

Radius of gyration: 30.9 Å; Cα contacts (8 Å, |Δi|>4): 257; chains: 1; bounding box: 61×56×112 Å

Solvent-accessible surface area (backbone atoms only — not comparable to full-atom values): 10698 Å² total; per-residue (Å²): 135,86,92,84,89,78,91,88,92,85,84,77,85,73,74,77,68,79,70,71,75,60,43,72,44,29,52,52,32,53,56,56,58,72,74,42,56,76,40,76,82,77,48,62,65,50,41,30,73,45,29,76,83,40,63,85,31,33,41,52,46,65,30,31,26,77,42,76,44,79,46,97,85,43,24,34,37,35,33,34,38,44,100,86,50,72,39,68,38,37,29,80,47,39,74,62,41,73,70,66,48,76,72,40,48,34,38,34,37,22,37,60,45,65,42,88,97,51,86,36,25,36,36,37,55,77,37,54,28,42,53,67,39,41,52,44,35,53,52,52,52,49,55,50,53,52,49,51,51,52,50,52,52,52,51,51,53,50,54,50,51,53,49,54,52,51,52,50,55,52,52,57,51,52,63,71,69,60,70,77,84,75,74,71,87,129

Foldseek 3Di:
DDDPDDDDPPPDPPPPVVQDDFDPQLVQVVVVQVPFAEDAPDAQVCLFPPVVVQPRHKYKDWAFWADWDADPVLWTWTWGDDPPHIAIATEPDSVQSVVDDHRFIKIWIWGWDDDPPDPTIHTYTDGIDGPVSNVSVVVVVVVVVVVVVVVVVVVVVVVVVVVVVVVVVVVVVVVVPDPDPPPDDD

Secondary structure (DSSP, 8-state):
----------S--------PPPPHHHHHHHHHHHHS-EESS--HHHHHH-GGGGTT-EEEEEEEEEEEEE-TTS-EEEEEE-SS-EEEEEE--HHHHTT--TT-EEEEEEEEEE-TTSS-EEEEEEEEEEHHHHHHHHHHHHHHHHHHHHHHHHHHHHHHHHHHHHHHHHHHHHHHT---TT----

Nearest PDB structures (foldseek):
  8c5y-assembly1_B  TM=6.945E-01  e=1.737E-04  Pyrococcus abyssi
  6i52-assembly1_B  TM=6.639E-01  e=6.053E-02  Saccharomyces cerevisiae S288C
  5opt-assembly1_M  TM=5.418E-01  e=6.053E-02  Trypanosoma cruzi strain CL Brener
  6xa1-assembly1_SX  TM=4.893E-01  e=1.020E-01  Homo sapiens
  3jam-assembly1_X  TM=3.702E-01  e=2.538E-02  Kluyveromyces lactis

pLDDT: mean 87.85, std 16.46, range [35.66, 98.38]

Mean predicted aligned error: 9.55 Å